Protein AF-C0Z366-F1 (afdb_monomer)

Sequence (182 aa):
MYLEEISPRYTAESYNLLTHNCNNFSNEVAQFLVGKGIPDYILQLPNDVLNSPMGGLIMPMLQGLETTLKAGAVPQVPQFRPQPQPFGAFSKDDGPQIVIAPKLEAAETSTATEKVPPVIQPSASKEKVKDDPLGDARAKIQEEITSEFAALMAQGTLRASEAAAMATKRVMQKYGHLNVNA

Foldseek 3Di:
DVCVVCVVCDALVNDDLQQHHPQNVQQVVCCVPPVGGDDVC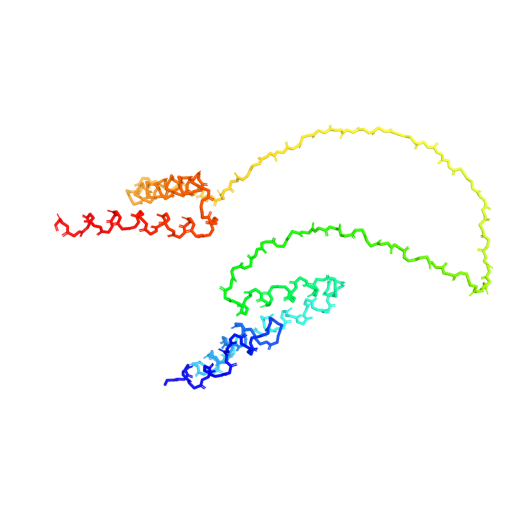VNCVSVVLCPDPCNVVCVVVSVVVSVCVSVVHDDDDDDPDDDPDPPPDDDDDDDDDDDDDDDDDDDDDDDDDDDDDDDDDDPPPPPVDPDDVVVVVVVVLVVQLVVQLVVLVVVVPDDSVVSSVVSNVVSCVVVVVVVPPD

InterPro domains:
  IPR008580 PPPDE peptidase domain [PF05903] (2-62)
  IPR008580 PPPDE peptidase domain [PS51858] (1-63)
  IPR008580 PPPDE peptidase domain [PTHR12378] (2-110)
  IPR042266 PPPDE peptidase domain superfamily [G3DSA:3.90.1720.30] (1-79)

Secondary structure (DSSP, 8-state):
-HHHHHGGGSSTTT-BTTTBSHHHHHHHHHHHHHS----HHHHHHHHHHHTSTTHHHHHHHHHHHHHHHHTTPPPPP-------------------------------------------------------HHHHHHHHHHHHHHHHHHHHHHT-SS-HHHHHHHHHHHHHHHHHTTTS--

Solvent-accessible surface area (backbone atoms only — not comparable to full-atom values): 11824 Å² total; per-residue (Å²): 107,75,68,68,72,49,40,85,68,68,38,58,83,60,49,32,78,70,85,37,36,72,63,56,53,50,24,53,52,32,32,72,75,70,73,42,65,63,66,62,70,70,70,42,43,48,56,58,46,54,72,36,95,56,23,74,76,45,44,69,59,52,54,53,47,36,56,31,51,46,70,74,44,82,77,72,82,83,74,90,70,88,72,86,71,78,80,74,82,81,77,88,83,81,87,89,85,85,87,88,88,87,88,90,85,87,78,89,85,86,90,80,90,86,81,86,84,81,83,91,72,84,84,70,78,82,70,88,70,76,94,44,77,64,56,57,53,50,50,52,52,52,52,50,27,52,51,44,24,50,54,41,50,72,65,67,81,49,56,71,74,56,25,47,54,50,16,47,51,54,48,52,49,60,56,56,61,64,73,73,79,118

pLDDT: mean 74.66, std 25.34, range [24.11, 98.19]

Radius of gyration: 27.6 Å; Cα contacts (8 Å, |Δi|>4): 71; chains: 1; bounding box: 91×46×60 Å

Organism: Arabidopsis thaliana (NCBI:txid3702)

Mean predicted aligned error: 19.77 Å

Structure (mmCIF, N/CA/C/O backbone):
data_AF-C0Z366-F1
#
_entry.id   AF-C0Z366-F1
#
loop_
_atom_site.group_PDB
_atom_site.id
_atom_site.type_symbol
_atom_site.label_atom_id
_atom_site.label_alt_id
_atom_site.label_comp_id
_atom_site.label_asym_id
_atom_site.label_entity_id
_atom_site.label_seq_id
_atom_site.pdbx_PDB_ins_code
_atom_site.Cartn_x
_atom_site.Cartn_y
_atom_site.Cartn_z
_atom_site.occupancy
_atom_site.B_iso_or_equiv
_atom_site.auth_seq_id
_atom_site.auth_comp_id
_atom_site.auth_asym_id
_atom_site.auth_atom_id
_atom_site.pdbx_PDB_model_num
ATOM 1 N N . MET A 1 1 ? -12.865 -10.019 16.657 1.00 87.62 1 MET A N 1
ATOM 2 C CA . MET A 1 1 ? -12.611 -10.588 15.306 1.00 87.62 1 MET A CA 1
ATOM 3 C C . MET A 1 1 ? -11.156 -10.306 14.928 1.00 87.62 1 MET A C 1
ATOM 5 O O . MET A 1 1 ? -10.648 -9.292 15.376 1.00 87.62 1 MET A O 1
ATOM 9 N N . TYR A 1 2 ? -10.467 -11.142 14.137 1.00 95.62 2 TYR A N 1
ATOM 10 C CA . TYR A 1 2 ? -9.024 -10.947 13.852 1.00 95.62 2 TYR A CA 1
ATOM 11 C C . TYR A 1 2 ? -8.683 -9.557 13.281 1.00 95.62 2 TYR A C 1
ATOM 13 O O . TYR A 1 2 ? -7.681 -8.956 13.648 1.00 95.62 2 TYR A O 1
ATOM 21 N N . LEU A 1 3 ? -9.563 -8.984 12.454 1.00 95.88 3 LEU A N 1
ATOM 22 C CA . LEU A 1 3 ? -9.366 -7.628 11.929 1.00 95.88 3 LEU A CA 1
ATOM 23 C C . LEU A 1 3 ? -9.360 -6.540 13.017 1.00 95.88 3 LEU A C 1
ATOM 25 O O . LEU A 1 3 ? -8.633 -5.561 12.886 1.00 95.88 3 LEU A O 1
ATOM 29 N N . GLU A 1 4 ? -10.121 -6.714 14.100 1.00 96.75 4 GLU A N 1
ATOM 30 C CA . GLU A 1 4 ? -10.115 -5.784 15.241 1.00 96.75 4 GLU A CA 1
ATOM 31 C C . GLU A 1 4 ? -8.802 -5.881 16.026 1.00 96.75 4 GLU A C 1
ATOM 33 O O . GLU A 1 4 ? -8.303 -4.875 16.519 1.00 96.75 4 GLU A O 1
ATOM 38 N N . GLU A 1 5 ? -8.217 -7.079 16.099 1.00 96.75 5 GLU A N 1
ATOM 39 C CA . GLU A 1 5 ? -6.941 -7.327 16.775 1.00 96.75 5 GLU A CA 1
ATOM 40 C C . GLU A 1 5 ? -5.768 -6.657 16.047 1.00 96.75 5 GLU A C 1
ATOM 42 O O . GLU A 1 5 ? -4.880 -6.087 16.680 1.00 96.75 5 GLU A O 1
ATOM 47 N N . ILE A 1 6 ? -5.761 -6.696 14.710 1.00 96.88 6 ILE A N 1
ATOM 48 C CA . ILE A 1 6 ? -4.662 -6.137 13.908 1.00 96.88 6 ILE A CA 1
ATOM 49 C C . ILE A 1 6 ? -4.866 -4.662 13.542 1.00 96.88 6 ILE A C 1
ATOM 51 O O . ILE A 1 6 ? -3.909 -4.002 13.141 1.00 96.88 6 ILE A O 1
ATOM 55 N N . SER A 1 7 ? -6.081 -4.123 13.695 1.00 96.00 7 SER A N 1
ATOM 56 C CA . SER A 1 7 ? -6.411 -2.731 13.358 1.00 96.00 7 SER A CA 1
ATOM 57 C C . SER A 1 7 ? -5.456 -1.689 13.968 1.00 96.00 7 SER A C 1
ATOM 59 O O . SER A 1 7 ? -5.059 -0.789 13.228 1.00 96.00 7 SER A O 1
ATOM 61 N N . PRO A 1 8 ? -4.994 -1.804 15.234 1.00 96.56 8 PRO A N 1
ATOM 62 C CA . PRO A 1 8 ? -4.040 -0.850 15.806 1.00 96.56 8 PRO A CA 1
ATOM 63 C C . PRO A 1 8 ? -2.673 -0.822 15.107 1.00 96.56 8 PRO A C 1
ATOM 65 O O . PRO A 1 8 ? -1.940 0.152 15.248 1.00 96.56 8 PRO A O 1
ATOM 68 N N . ARG A 1 9 ? -2.309 -1.879 14.364 1.00 96.75 9 ARG A N 1
ATOM 69 C CA . ARG A 1 9 ? -1.055 -1.948 13.595 1.00 96.75 9 ARG A CA 1
ATOM 70 C C . ARG A 1 9 ? -1.178 -1.333 12.205 1.00 96.75 9 ARG A C 1
ATOM 72 O O . ARG A 1 9 ? -0.180 -0.842 11.692 1.00 96.75 9 ARG A O 1
ATOM 79 N N . TYR A 1 10 ? -2.379 -1.316 11.628 1.00 96.38 10 TYR A N 1
ATOM 80 C CA . TYR A 1 10 ? -2.653 -0.799 10.284 1.00 96.38 10 TYR A CA 1
ATOM 81 C C . TYR A 1 10 ? -3.494 0.478 10.356 1.00 96.38 10 TYR A C 1
ATOM 83 O O . TYR A 1 10 ? -4.704 0.466 10.132 1.00 96.38 10 TYR A O 1
ATOM 91 N N . THR A 1 11 ? -2.838 1.594 10.669 1.00 95.44 11 THR A N 1
ATOM 92 C CA . THR A 1 11 ? -3.449 2.923 10.768 1.00 95.44 11 THR A CA 1
ATOM 93 C C . THR A 1 11 ? -2.891 3.855 9.694 1.00 95.44 11 THR A C 1
ATOM 95 O O . THR A 1 11 ? -1.899 3.554 9.029 1.00 95.44 11 THR A O 1
ATOM 98 N N . ALA A 1 12 ? -3.508 5.028 9.527 1.00 94.19 12 ALA A N 1
ATOM 99 C CA . ALA A 1 12 ? -2.959 6.070 8.659 1.00 94.19 12 ALA A CA 1
ATOM 100 C C . ALA A 1 12 ? -1.548 6.512 9.098 1.00 94.19 12 ALA A C 1
ATOM 102 O O . ALA A 1 12 ? -0.720 6.865 8.264 1.00 94.19 12 ALA A O 1
ATOM 103 N N . GLU A 1 13 ? -1.253 6.466 10.398 1.00 94.75 13 GLU A N 1
ATOM 104 C CA . GLU A 1 13 ? 0.044 6.865 10.949 1.00 94.75 13 GLU A CA 1
ATOM 105 C C . GLU A 1 13 ? 1.129 5.818 10.674 1.00 94.75 13 GLU A C 1
ATOM 107 O O . GLU A 1 13 ? 2.243 6.177 10.285 1.00 94.75 13 GLU A O 1
ATOM 112 N N . SER A 1 14 ? 0.798 4.529 10.821 1.00 95.75 14 SER A N 1
ATOM 113 C CA . SER A 1 14 ? 1.735 3.422 10.591 1.00 95.75 14 SER A CA 1
ATOM 114 C C . SER A 1 14 ? 1.906 3.051 9.118 1.00 95.75 14 SER A C 1
ATOM 116 O O . SER A 1 14 ? 2.844 2.328 8.779 1.00 95.75 14 SER A O 1
ATOM 118 N N . TYR A 1 15 ? 1.033 3.545 8.234 1.00 96.88 15 TYR A N 1
ATOM 119 C CA . TYR A 1 15 ? 1.132 3.301 6.800 1.00 96.88 15 TYR A CA 1
ATOM 120 C C . TYR A 1 15 ? 2.506 3.734 6.266 1.00 96.88 15 TYR A C 1
ATOM 122 O O . TYR A 1 15 ? 2.997 4.820 6.562 1.00 96.88 15 TYR A O 1
ATOM 130 N N . ASN A 1 16 ? 3.134 2.907 5.442 1.00 96.94 16 ASN A N 1
ATOM 131 C CA . ASN A 1 16 ? 4.330 3.265 4.691 1.00 96.94 16 ASN A CA 1
ATOM 132 C C . ASN A 1 16 ? 4.210 2.653 3.302 1.00 96.94 16 ASN A C 1
ATOM 134 O O . ASN A 1 16 ? 3.993 1.447 3.175 1.00 96.94 16 ASN A O 1
ATOM 138 N N . LEU A 1 17 ? 4.357 3.462 2.253 1.00 96.00 17 LEU A N 1
ATOM 139 C CA . LEU A 1 17 ? 4.086 2.992 0.894 1.00 96.00 17 LEU A CA 1
ATOM 140 C C . LEU A 1 17 ? 5.024 1.849 0.473 1.00 96.00 17 LEU A C 1
ATOM 142 O O . LEU A 1 17 ? 4.624 0.990 -0.313 1.00 96.00 17 LEU A O 1
ATOM 146 N N . LEU A 1 18 ? 6.246 1.820 1.006 1.00 96.00 18 LEU A N 1
ATOM 147 C CA . LEU A 1 18 ? 7.295 0.879 0.620 1.00 96.00 18 LEU A CA 1
ATOM 148 C C . LEU A 1 18 ? 7.368 -0.333 1.549 1.00 96.00 18 LEU A C 1
ATOM 150 O O . LEU A 1 18 ? 7.574 -1.444 1.074 1.00 96.00 18 LEU A O 1
ATOM 154 N N . THR A 1 19 ? 7.186 -0.142 2.854 1.00 96.00 19 THR A N 1
ATOM 155 C CA . THR A 1 19 ? 7.448 -1.191 3.853 1.00 96.00 19 THR A CA 1
ATOM 156 C C . THR A 1 19 ? 6.219 -1.631 4.645 1.00 96.00 19 THR A C 1
ATOM 158 O O . THR A 1 19 ? 6.265 -2.679 5.283 1.00 96.00 19 THR A O 1
ATOM 161 N N . HIS A 1 20 ? 5.116 -0.877 4.616 1.00 97.31 20 HIS A N 1
ATOM 162 C CA . HIS A 1 20 ? 3.926 -1.169 5.421 1.00 97.31 20 HIS A CA 1
ATOM 163 C C . HIS A 1 20 ? 2.637 -0.681 4.739 1.00 97.31 20 HIS A C 1
ATOM 165 O O . HIS A 1 20 ? 1.980 0.269 5.165 1.00 97.31 20 HIS A O 1
ATOM 171 N N . ASN A 1 21 ? 2.308 -1.323 3.619 1.00 96.50 21 ASN A N 1
ATOM 172 C CA . ASN A 1 21 ? 1.202 -0.957 2.732 1.00 96.50 21 ASN A CA 1
ATOM 173 C C . ASN A 1 21 ? 0.098 -2.035 2.690 1.00 96.50 21 ASN A C 1
ATOM 175 O O . ASN A 1 21 ? 0.116 -3.018 3.435 1.00 96.50 21 ASN A O 1
ATOM 179 N N . CYS A 1 22 ? -0.855 -1.881 1.768 1.00 96.56 22 CYS A N 1
ATOM 180 C CA . CYS A 1 22 ? -1.959 -2.822 1.565 1.00 96.56 22 CYS A CA 1
ATOM 181 C C . CYS A 1 22 ? -1.519 -4.268 1.268 1.00 96.56 22 CYS A C 1
ATOM 183 O O . CYS A 1 22 ? -2.232 -5.203 1.636 1.00 96.56 22 CYS A O 1
ATOM 185 N N . ASN A 1 23 ? -0.354 -4.480 0.649 1.00 97.94 23 ASN A N 1
ATOM 186 C CA . ASN A 1 23 ? 0.157 -5.820 0.355 1.00 97.94 23 ASN A CA 1
ATOM 187 C C . ASN A 1 23 ? 0.620 -6.524 1.635 1.00 97.94 23 ASN A C 1
ATOM 189 O O . ASN A 1 23 ? 0.373 -7.714 1.799 1.00 97.94 23 ASN A O 1
ATOM 193 N N . ASN A 1 24 ? 1.223 -5.783 2.570 1.00 98.00 24 ASN A N 1
ATOM 194 C CA . ASN A 1 24 ? 1.634 -6.314 3.873 1.00 98.00 24 ASN A CA 1
ATOM 195 C C . ASN A 1 24 ? 0.412 -6.724 4.705 1.00 98.00 24 ASN A C 1
ATOM 197 O O . ASN A 1 24 ? 0.356 -7.847 5.203 1.00 98.00 24 ASN A O 1
ATOM 201 N N . PHE A 1 25 ? -0.608 -5.862 4.739 1.00 97.88 25 PHE A N 1
ATOM 202 C CA . PHE A 1 25 ? -1.904 -6.178 5.342 1.00 97.88 25 PHE A CA 1
ATOM 203 C C . PHE A 1 25 ? -2.532 -7.435 4.725 1.00 97.88 25 PHE A C 1
ATOM 205 O O . PHE A 1 25 ? -2.910 -8.366 5.433 1.00 97.88 25 PHE A O 1
ATOM 212 N N . SER A 1 26 ? -2.603 -7.487 3.392 1.00 98.06 26 SER A N 1
ATOM 213 C CA . SER A 1 26 ? -3.204 -8.614 2.671 1.00 98.06 26 SER A CA 1
ATOM 214 C C . SER A 1 26 ? -2.446 -9.918 2.911 1.00 98.06 26 SER A C 1
ATOM 216 O O . SER A 1 26 ? -3.068 -10.968 3.034 1.00 98.06 26 SER A O 1
ATOM 218 N N . ASN A 1 27 ? -1.117 -9.859 3.010 1.00 98.19 27 ASN A N 1
ATOM 219 C CA . ASN A 1 27 ? -0.279 -11.011 3.320 1.00 98.19 27 ASN A CA 1
ATOM 220 C C . ASN A 1 27 ? -0.584 -11.584 4.707 1.00 98.19 27 ASN A C 1
ATOM 222 O O . ASN A 1 27 ? -0.768 -12.789 4.842 1.00 98.19 27 ASN A O 1
ATOM 226 N N . GLU A 1 28 ? -0.679 -10.728 5.722 1.00 97.69 28 GLU A N 1
ATOM 227 C CA . GLU A 1 28 ? -0.992 -11.148 7.086 1.00 97.69 28 GLU A CA 1
ATOM 228 C C . GLU A 1 28 ? -2.408 -11.736 7.195 1.00 97.69 28 GLU A C 1
ATOM 230 O O . GLU A 1 28 ? -2.603 -12.809 7.767 1.00 97.69 28 GLU A O 1
ATOM 235 N N . VAL A 1 29 ? -3.392 -11.095 6.560 1.00 97.38 29 VAL A N 1
ATOM 236 C CA . VAL A 1 29 ? -4.767 -11.608 6.517 1.00 97.38 29 VAL A CA 1
ATOM 237 C C . VAL A 1 29 ? -4.847 -12.937 5.757 1.00 97.38 29 VAL A C 1
ATOM 239 O O . VAL A 1 29 ? -5.529 -13.855 6.208 1.00 97.38 29 VAL A O 1
ATOM 242 N N . ALA A 1 30 ? -4.134 -13.088 4.637 1.00 97.75 30 ALA A N 1
ATOM 243 C CA . ALA A 1 30 ? -4.083 -14.347 3.894 1.00 97.75 30 ALA A CA 1
ATOM 244 C C . ALA A 1 30 ? -3.434 -15.469 4.722 1.00 97.75 30 ALA A C 1
ATOM 246 O O . ALA A 1 30 ? -3.972 -16.576 4.794 1.00 97.75 30 ALA A O 1
ATOM 247 N N . GLN A 1 31 ? -2.337 -15.178 5.425 1.00 97.25 31 GLN A N 1
ATOM 248 C CA . GLN A 1 31 ? -1.708 -16.138 6.332 1.00 97.25 31 GLN A CA 1
ATOM 249 C C . GLN A 1 31 ? -2.661 -16.577 7.442 1.00 97.25 31 GLN A C 1
ATOM 251 O O . GLN A 1 31 ? -2.754 -17.769 7.720 1.00 97.25 31 GLN A O 1
ATOM 256 N N . PHE A 1 32 ? -3.416 -15.647 8.027 1.00 97.19 32 PHE A N 1
ATOM 257 C CA . PHE A 1 32 ? -4.405 -15.977 9.047 1.00 97.19 32 PHE A CA 1
ATOM 258 C C . PHE A 1 32 ? -5.556 -16.839 8.504 1.00 97.19 32 PHE A C 1
ATOM 260 O O . PHE A 1 32 ? -5.946 -17.818 9.135 1.00 97.19 32 PHE A O 1
ATOM 267 N N . LEU A 1 33 ? -6.100 -16.497 7.331 1.00 97.38 33 LEU A N 1
ATOM 268 C CA . LEU A 1 33 ? -7.286 -17.163 6.780 1.00 97.38 33 LEU A CA 1
ATOM 2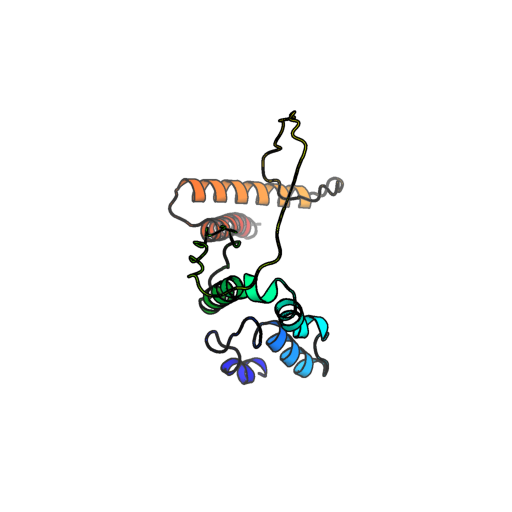69 C C . LEU A 1 33 ? -6.989 -18.526 6.147 1.00 97.38 33 LEU A C 1
ATOM 271 O O . LEU A 1 33 ? -7.802 -19.441 6.260 1.00 97.38 33 LEU A O 1
ATOM 275 N N . VAL A 1 34 ? -5.864 -18.655 5.436 1.00 97.06 34 VAL A N 1
ATOM 276 C CA . VAL A 1 34 ? -5.555 -19.842 4.616 1.00 97.06 34 VAL A CA 1
ATOM 277 C C . VAL A 1 34 ? -4.180 -20.452 4.898 1.00 97.06 34 VAL A C 1
ATOM 279 O O . VAL A 1 34 ? -3.790 -21.409 4.227 1.00 97.06 34 VAL A O 1
ATOM 282 N N . GLY A 1 35 ? -3.424 -19.919 5.863 1.00 97.50 35 GLY A N 1
ATOM 283 C CA . GLY A 1 35 ? -2.083 -20.410 6.204 1.00 97.50 35 GLY A CA 1
ATOM 284 C C . GLY A 1 35 ? -1.029 -20.145 5.126 1.00 97.50 35 GLY A C 1
ATOM 285 O O . GLY A 1 35 ? 0.051 -20.733 5.169 1.00 97.50 35 GLY A O 1
ATOM 286 N N . LYS A 1 36 ? -1.336 -19.306 4.130 1.00 97.69 36 LYS A N 1
ATOM 287 C CA . LYS A 1 36 ? -0.457 -18.993 2.996 1.00 97.69 36 LYS A CA 1
ATOM 288 C C . LYS A 1 36 ? -0.438 -17.494 2.739 1.00 97.69 36 LYS A C 1
ATOM 290 O O . LYS A 1 36 ? -1.483 -16.853 2.740 1.00 97.69 36 LYS A O 1
ATOM 295 N N . GLY A 1 37 ? 0.757 -16.962 2.505 1.00 97.19 37 GLY A N 1
ATOM 296 C CA . GLY A 1 37 ? 0.949 -15.572 2.109 1.00 97.19 37 GLY A CA 1
ATOM 297 C C . GLY A 1 37 ? 0.586 -15.306 0.650 1.00 97.19 37 GLY A C 1
ATOM 298 O O . GLY A 1 37 ? 0.281 -16.221 -0.121 1.00 97.19 37 GLY A O 1
ATOM 299 N N . ILE A 1 38 ? 0.649 -14.031 0.273 1.00 98.00 38 ILE A N 1
ATOM 300 C CA . ILE A 1 38 ? 0.580 -13.620 -1.134 1.00 98.00 38 ILE A CA 1
ATOM 301 C C . ILE A 1 38 ? 1.933 -13.879 -1.826 1.00 98.00 38 ILE A C 1
ATOM 303 O O . ILE A 1 38 ? 2.947 -13.992 -1.139 1.00 98.00 38 ILE A O 1
ATOM 307 N N . PRO A 1 39 ? 1.988 -13.961 -3.167 1.00 98.12 39 PRO A N 1
ATOM 308 C CA . PRO A 1 39 ? 3.243 -14.171 -3.887 1.00 98.12 39 PRO A CA 1
ATOM 309 C C . PRO A 1 39 ? 4.337 -13.139 -3.566 1.00 98.12 39 PRO A C 1
ATOM 311 O O . PRO A 1 39 ? 4.077 -11.934 -3.552 1.00 98.12 39 PRO A O 1
ATOM 314 N N . ASP A 1 40 ? 5.579 -13.609 -3.409 1.00 97.31 40 ASP A N 1
ATOM 315 C CA . ASP A 1 40 ? 6.710 -12.777 -2.971 1.00 97.31 40 ASP A CA 1
ATOM 316 C C . ASP A 1 40 ? 6.995 -11.591 -3.893 1.00 97.31 40 ASP A C 1
ATOM 318 O O . ASP A 1 40 ? 7.321 -10.513 -3.408 1.00 97.31 40 ASP A O 1
ATOM 322 N N . TYR A 1 41 ? 6.813 -11.731 -5.210 1.00 97.94 41 TYR A N 1
ATOM 323 C CA . TYR A 1 41 ? 7.050 -10.632 -6.156 1.00 97.94 41 TYR A CA 1
ATOM 324 C C . TYR A 1 41 ? 6.162 -9.401 -5.881 1.00 97.94 41 TYR A C 1
ATOM 326 O O . TYR A 1 41 ? 6.525 -8.283 -6.231 1.00 97.94 41 TYR A O 1
ATOM 334 N N . ILE A 1 42 ? 5.005 -9.581 -5.230 1.00 97.94 42 ILE A N 1
ATOM 335 C CA . ILE A 1 42 ? 4.116 -8.477 -4.836 1.00 97.94 42 ILE A CA 1
ATOM 336 C C . ILE A 1 42 ? 4.685 -7.736 -3.621 1.00 97.94 42 ILE A C 1
ATOM 338 O O . ILE A 1 42 ? 4.605 -6.509 -3.542 1.00 97.94 42 ILE A O 1
ATOM 342 N N . LEU A 1 43 ? 5.262 -8.479 -2.673 1.00 97.00 43 LEU A N 1
ATOM 343 C CA . LEU A 1 43 ? 5.897 -7.926 -1.476 1.00 97.00 43 LEU A CA 1
ATOM 344 C C . LEU A 1 43 ? 7.266 -7.310 -1.787 1.00 97.00 43 LEU A C 1
ATOM 346 O O . LEU A 1 43 ? 7.647 -6.334 -1.149 1.00 97.00 43 LEU A O 1
ATOM 350 N N . GLN A 1 44 ? 7.984 -7.854 -2.773 1.00 97.25 44 GLN A N 1
ATOM 351 C CA . GLN A 1 44 ? 9.316 -7.406 -3.190 1.00 97.25 44 GLN A CA 1
ATOM 352 C C . GLN A 1 44 ? 9.295 -6.256 -4.201 1.00 97.25 44 GLN A C 1
ATOM 354 O O . GLN A 1 44 ? 10.314 -5.593 -4.368 1.00 97.25 44 GLN A O 1
ATOM 359 N N . LEU A 1 45 ? 8.143 -5.949 -4.810 1.00 96.81 45 LEU A N 1
ATOM 360 C CA . LEU A 1 45 ? 8.006 -4.853 -5.774 1.00 96.81 45 LEU A CA 1
ATOM 361 C C . LEU A 1 45 ? 8.648 -3.523 -5.313 1.00 96.81 45 LEU A C 1
ATOM 363 O O . LEU A 1 45 ? 9.339 -2.901 -6.120 1.00 96.81 45 LEU A O 1
ATOM 367 N N . PRO A 1 46 ? 8.492 -3.062 -4.053 1.00 95.38 46 PRO A N 1
ATOM 368 C CA . PRO A 1 46 ? 9.168 -1.850 -3.588 1.00 95.38 46 PRO A CA 1
ATOM 369 C C . PRO A 1 46 ? 10.696 -1.947 -3.676 1.00 95.38 46 PRO A C 1
ATOM 371 O O . PRO A 1 46 ? 11.345 -0.986 -4.084 1.00 95.38 46 PRO A O 1
ATOM 374 N N . ASN A 1 47 ? 11.271 -3.106 -3.349 1.00 95.38 47 ASN A N 1
ATOM 375 C CA . ASN A 1 47 ? 12.713 -3.334 -3.417 1.00 95.38 47 ASN A CA 1
ATOM 376 C C . ASN A 1 47 ? 13.202 -3.341 -4.867 1.00 95.38 47 ASN A C 1
ATOM 378 O O . ASN A 1 47 ? 14.206 -2.702 -5.170 1.00 95.38 47 ASN A O 1
ATOM 382 N N . ASP A 1 48 ? 12.469 -3.987 -5.773 1.00 95.75 48 ASP A N 1
ATOM 383 C CA . ASP A 1 48 ? 12.806 -4.013 -7.202 1.00 95.75 48 ASP A CA 1
ATOM 384 C C . ASP A 1 48 ? 12.799 -2.603 -7.808 1.00 95.75 48 ASP A C 1
ATOM 386 O O . ASP A 1 48 ? 13.688 -2.229 -8.575 1.00 95.75 48 ASP A O 1
ATOM 390 N N . VAL A 1 49 ? 11.822 -1.784 -7.410 1.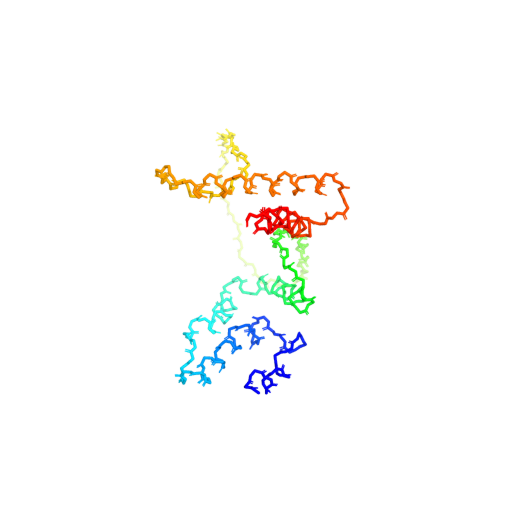00 94.94 49 VAL A N 1
ATOM 391 C CA . VAL A 1 49 ? 11.719 -0.384 -7.831 1.00 94.94 49 VAL A CA 1
ATOM 392 C C . VAL A 1 49 ? 12.881 0.449 -7.284 1.00 94.94 49 VAL A C 1
ATOM 394 O O . VAL A 1 49 ? 13.499 1.197 -8.047 1.00 94.94 49 VAL A O 1
ATOM 397 N N . LEU A 1 50 ? 13.212 0.317 -5.996 1.00 93.75 50 LEU A N 1
ATOM 398 C CA . LEU A 1 50 ? 14.310 1.058 -5.362 1.00 93.75 50 LEU A CA 1
ATOM 399 C C . LEU A 1 50 ? 15.689 0.662 -5.903 1.00 93.75 50 LEU A C 1
ATOM 401 O O . LEU A 1 50 ? 16.552 1.525 -6.047 1.00 93.75 50 LEU A O 1
ATOM 405 N N . ASN A 1 51 ? 15.878 -0.613 -6.242 1.00 95.69 51 ASN A N 1
ATOM 406 C CA . ASN A 1 51 ? 17.119 -1.131 -6.818 1.00 95.69 51 ASN A CA 1
ATOM 407 C C . ASN A 1 51 ? 17.280 -0.794 -8.311 1.00 95.69 51 ASN A C 1
ATOM 409 O O . ASN A 1 51 ? 18.330 -1.059 -8.897 1.00 95.69 51 ASN A O 1
ATOM 413 N N . SER A 1 52 ? 16.261 -0.209 -8.947 1.00 95.56 52 SER A N 1
ATOM 414 C CA . SER A 1 52 ? 16.352 0.235 -10.336 1.00 95.56 52 SER A CA 1
ATOM 415 C C . SER A 1 52 ? 17.152 1.544 -10.467 1.00 95.56 52 SER A C 1
ATOM 417 O O . SER A 1 52 ? 17.139 2.371 -9.552 1.00 95.56 52 SER A O 1
ATOM 419 N N . PRO A 1 53 ? 17.764 1.828 -11.635 1.00 94.62 53 PRO A N 1
ATOM 420 C CA . PRO A 1 53 ? 18.434 3.110 -11.889 1.00 94.62 53 PRO A CA 1
ATOM 421 C C . PRO A 1 53 ? 17.533 4.342 -11.695 1.00 94.62 53 PRO A C 1
ATOM 423 O O . PRO A 1 53 ? 18.022 5.438 -11.432 1.00 94.62 53 PRO A O 1
ATOM 426 N N . MET A 1 54 ? 16.214 4.169 -11.825 1.00 94.06 54 MET A N 1
ATOM 427 C CA . MET A 1 54 ? 15.225 5.232 -11.632 1.00 94.06 54 MET A CA 1
ATOM 428 C C . MET A 1 54 ? 14.729 5.345 -10.185 1.00 94.06 54 MET A C 1
ATOM 430 O O . MET A 1 54 ? 14.120 6.359 -9.851 1.00 94.06 54 MET A O 1
ATOM 434 N N . GLY A 1 55 ? 14.996 4.363 -9.317 1.00 92.50 55 GLY A N 1
ATOM 435 C CA . GLY A 1 55 ? 14.445 4.285 -7.959 1.00 92.50 55 GLY A CA 1
ATOM 436 C C . GLY A 1 55 ? 14.731 5.530 -7.119 1.00 92.50 55 GLY A C 1
ATOM 437 O O . GLY A 1 55 ? 13.820 6.116 -6.533 1.00 92.50 55 GLY A O 1
ATOM 438 N N . GLY A 1 56 ? 15.978 6.008 -7.147 1.00 90.56 56 GLY A N 1
ATOM 439 C CA . GLY A 1 56 ? 16.365 7.245 -6.462 1.00 90.56 56 GLY A CA 1
ATOM 440 C C . GLY A 1 56 ? 15.697 8.500 -7.036 1.00 90.56 56 GLY A C 1
ATOM 441 O O . GLY A 1 56 ? 15.343 9.407 -6.284 1.00 90.56 56 GLY A O 1
ATOM 442 N N . LEU A 1 57 ? 15.465 8.541 -8.353 1.00 93.44 57 LEU A N 1
ATOM 443 C CA . LEU A 1 57 ? 14.868 9.696 -9.036 1.00 93.44 57 LEU A CA 1
ATOM 444 C C . LEU A 1 57 ? 13.372 9.844 -8.735 1.00 93.44 57 LEU A C 1
ATOM 446 O O . LEU A 1 57 ? 12.864 10.962 -8.672 1.00 93.44 57 LEU A O 1
ATOM 450 N N . ILE A 1 58 ? 12.665 8.733 -8.523 1.00 93.06 58 ILE A N 1
ATOM 451 C CA . ILE A 1 58 ? 11.222 8.737 -8.245 1.00 93.06 58 ILE A CA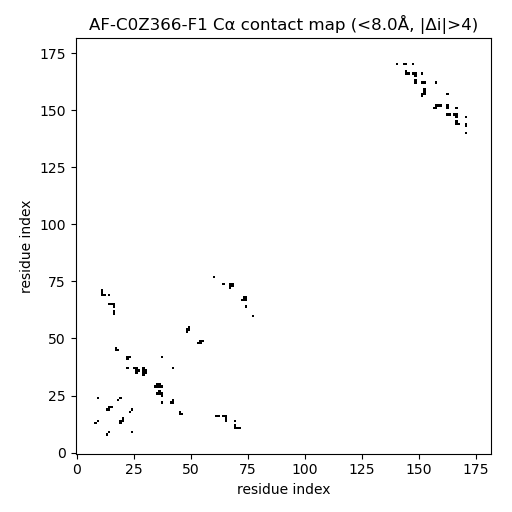 1
ATOM 452 C C . ILE A 1 58 ? 10.890 8.784 -6.750 1.00 93.06 58 ILE A C 1
ATOM 454 O O . ILE A 1 58 ? 9.727 8.965 -6.392 1.00 93.06 58 ILE A O 1
ATOM 458 N N . MET A 1 59 ? 11.882 8.657 -5.865 1.00 92.44 59 MET A N 1
ATOM 459 C CA . MET A 1 59 ? 11.669 8.646 -4.415 1.00 92.44 59 MET A CA 1
ATOM 460 C C . MET A 1 59 ? 10.863 9.856 -3.892 1.00 92.44 59 MET A C 1
ATOM 462 O O . MET A 1 59 ? 9.928 9.641 -3.116 1.00 92.44 59 MET A O 1
ATOM 466 N N . PRO A 1 60 ? 11.101 11.107 -4.347 1.00 92.25 60 PRO A N 1
ATOM 467 C CA . PRO A 1 60 ? 10.291 12.253 -3.919 1.00 92.25 60 PRO A CA 1
ATOM 468 C C . PRO A 1 60 ? 8.815 12.130 -4.326 1.00 92.25 60 PRO A C 1
ATOM 470 O O . PRO A 1 60 ? 7.916 12.537 -3.590 1.00 92.25 60 PRO A O 1
ATOM 473 N N . MET A 1 61 ? 8.546 11.527 -5.487 1.00 92.69 61 MET A N 1
ATOM 474 C CA . MET A 1 61 ? 7.184 11.268 -5.954 1.00 92.69 61 MET A CA 1
ATOM 475 C C . MET A 1 61 ? 6.487 10.234 -5.061 1.00 92.69 61 MET A C 1
ATOM 477 O O . MET A 1 61 ? 5.329 10.427 -4.693 1.00 92.69 61 MET A O 1
ATOM 481 N N . LEU A 1 62 ? 7.195 9.168 -4.673 1.00 93.44 62 LEU A N 1
ATOM 482 C CA . LEU A 1 62 ? 6.676 8.122 -3.783 1.00 93.44 62 LEU A CA 1
ATOM 483 C C . LEU A 1 62 ? 6.350 8.666 -2.383 1.00 93.44 62 LEU A C 1
ATOM 485 O O . LEU A 1 62 ? 5.312 8.323 -1.822 1.00 93.44 62 LEU A O 1
ATOM 489 N N . GLN A 1 63 ? 7.168 9.578 -1.852 1.00 92.88 63 GLN A N 1
ATOM 490 C CA . GLN A 1 63 ? 6.887 10.261 -0.582 1.00 92.88 63 GLN A CA 1
ATOM 491 C C . GLN A 1 63 ? 5.637 11.157 -0.662 1.00 92.88 63 GLN A C 1
ATOM 493 O O . GLN A 1 63 ? 4.814 11.176 0.259 1.00 92.88 63 GLN A O 1
ATOM 498 N N . GLY A 1 64 ? 5.450 11.871 -1.779 1.00 92.75 64 GLY A N 1
ATOM 499 C CA . GLY A 1 64 ? 4.237 12.663 -2.016 1.00 92.75 64 GLY A CA 1
ATOM 500 C C . GLY A 1 64 ? 2.975 11.797 -2.107 1.00 92.75 64 GLY A C 1
ATOM 501 O O . GLY A 1 64 ? 1.928 12.143 -1.548 1.00 92.75 64 GLY A O 1
ATOM 502 N N . LEU A 1 65 ? 3.089 10.635 -2.755 1.00 93.25 65 LEU A N 1
ATOM 503 C CA . LEU A 1 65 ? 2.032 9.626 -2.820 1.00 93.25 65 LEU A CA 1
ATOM 504 C C . LEU A 1 65 ? 1.678 9.095 -1.430 1.00 93.25 65 LEU A C 1
ATOM 506 O O . LEU A 1 65 ? 0.503 9.098 -1.070 1.00 93.25 65 LEU A O 1
ATOM 510 N N . GLU A 1 66 ? 2.673 8.704 -0.629 1.00 94.25 66 GLU A N 1
ATOM 511 C CA . GLU A 1 66 ? 2.450 8.241 0.744 1.00 94.25 66 GLU A CA 1
ATOM 512 C C . GLU A 1 66 ? 1.702 9.287 1.574 1.00 94.25 66 GLU A C 1
ATOM 514 O O . GLU A 1 66 ? 0.693 8.968 2.195 1.00 94.25 66 GLU A O 1
ATOM 519 N N . THR A 1 67 ? 2.143 10.545 1.527 1.00 93.31 67 THR A N 1
ATOM 520 C CA . THR A 1 67 ? 1.502 11.651 2.259 1.00 93.31 67 THR A CA 1
ATOM 521 C C . THR A 1 67 ? 0.028 11.802 1.880 1.00 93.31 67 THR A C 1
ATOM 523 O O . THR A 1 67 ? -0.834 11.974 2.740 1.00 93.31 67 THR A O 1
ATOM 526 N N . THR A 1 68 ? -0.275 11.696 0.585 1.00 92.94 68 THR A N 1
ATOM 527 C CA . THR A 1 68 ? -1.646 11.804 0.069 1.00 92.94 68 THR A CA 1
ATOM 528 C C . THR A 1 68 ? -2.511 10.634 0.544 1.00 92.94 68 THR A C 1
ATOM 530 O O . THR A 1 68 ? -3.640 10.842 0.988 1.00 92.94 68 THR A O 1
ATOM 533 N N . LEU A 1 69 ? -1.967 9.414 0.509 1.00 92.50 69 LEU A N 1
ATOM 534 C CA . LEU A 1 69 ? -2.661 8.201 0.949 1.00 92.50 69 LEU A CA 1
ATOM 535 C C . LEU A 1 69 ? -2.908 8.195 2.462 1.00 92.50 69 LEU A C 1
ATOM 537 O O . LEU A 1 69 ? -4.007 7.850 2.891 1.00 92.50 69 LEU A O 1
ATOM 541 N N . LYS A 1 70 ? -1.936 8.646 3.264 1.00 93.44 70 LYS A N 1
ATOM 542 C CA . LYS A 1 70 ? -2.097 8.831 4.716 1.00 93.44 70 LYS A CA 1
ATOM 543 C C . LYS A 1 70 ? -3.223 9.800 5.056 1.00 93.44 70 LYS A C 1
ATOM 545 O O . LYS A 1 70 ? -3.960 9.579 6.009 1.00 93.44 70 LYS A O 1
ATOM 550 N N . ALA A 1 71 ? -3.390 10.846 4.253 1.00 92.62 71 ALA A N 1
ATOM 551 C CA . ALA A 1 71 ? -4.476 11.807 4.409 1.00 92.62 71 ALA A CA 1
ATOM 552 C C . ALA A 1 71 ? -5.845 11.282 3.923 1.00 92.62 71 ALA A C 1
ATOM 554 O O . ALA A 1 71 ? -6.824 12.025 3.962 1.00 92.62 71 ALA A O 1
ATOM 555 N N . GLY A 1 72 ? -5.930 10.042 3.420 1.00 88.62 72 GLY A N 1
ATOM 556 C CA . GLY A 1 72 ? -7.150 9.494 2.819 1.00 88.62 72 GLY A CA 1
ATOM 557 C C . GLY A 1 72 ? -7.562 10.198 1.522 1.00 88.62 72 GLY A C 1
ATOM 558 O O . GLY A 1 72 ? -8.703 10.069 1.078 1.00 88.62 72 GLY A O 1
ATOM 559 N N . ALA A 1 73 ? -6.656 10.968 0.916 1.00 88.06 73 ALA A N 1
ATOM 560 C CA . ALA A 1 73 ? -6.905 11.690 -0.319 1.00 88.06 73 ALA A CA 1
ATOM 561 C C . ALA A 1 73 ? -6.579 10.817 -1.540 1.00 88.06 73 ALA A C 1
ATOM 563 O O . ALA A 1 73 ? -5.742 9.916 -1.495 1.00 88.06 73 ALA A O 1
ATOM 564 N N . VAL A 1 74 ? -7.235 11.106 -2.666 1.00 86.00 74 VAL A N 1
ATOM 565 C CA . VAL A 1 74 ? -6.975 10.413 -3.932 1.00 86.00 74 VAL A CA 1
ATOM 566 C C . VAL A 1 74 ? -5.710 10.992 -4.577 1.00 86.00 74 VAL A C 1
ATOM 568 O O . VAL A 1 74 ? -5.673 12.204 -4.833 1.00 86.00 74 VAL A O 1
ATOM 571 N N . PRO A 1 75 ? -4.693 10.162 -4.883 1.00 83.31 75 PRO A N 1
ATOM 572 C CA . PRO A 1 75 ? -3.516 10.591 -5.625 1.00 83.31 75 PRO A CA 1
ATOM 573 C C . PRO A 1 75 ? -3.879 11.280 -6.939 1.00 83.31 75 PRO A C 1
ATOM 575 O O . PRO A 1 75 ? -4.645 10.754 -7.744 1.00 83.31 75 PRO A O 1
ATOM 578 N N . GLN A 1 76 ? -3.304 12.457 -7.171 1.00 81.62 76 GLN A N 1
ATOM 579 C CA . GLN A 1 76 ? -3.342 13.086 -8.488 1.00 81.62 76 GLN A CA 1
ATOM 580 C C . GLN A 1 76 ? -2.288 12.435 -9.383 1.00 81.62 76 GLN A C 1
ATOM 582 O O . GLN A 1 76 ? -1.217 12.057 -8.905 1.00 81.62 76 GLN A O 1
ATOM 587 N N . VAL A 1 77 ? -2.578 12.323 -10.682 1.00 76.31 77 VAL A N 1
ATOM 588 C CA . VAL A 1 77 ? -1.625 11.777 -11.657 1.00 76.31 77 VAL A CA 1
ATOM 589 C C . VAL A 1 77 ? -0.343 12.617 -11.607 1.00 76.31 77 VAL A C 1
ATOM 591 O O . VAL A 1 77 ? -0.427 13.827 -11.856 1.00 76.31 77 VAL A O 1
ATOM 594 N N . PRO A 1 78 ? 0.826 12.023 -11.293 1.00 66.19 78 PRO A N 1
ATOM 595 C CA . PRO A 1 78 ? 2.077 12.760 -11.227 1.00 66.19 78 PRO A CA 1
ATOM 596 C C . PRO A 1 78 ? 2.339 13.475 -12.553 1.00 66.19 78 PRO A C 1
ATOM 598 O O . PRO A 1 78 ? 2.512 12.847 -13.595 1.00 66.19 78 PRO A O 1
ATOM 601 N N . GLN A 1 79 ? 2.335 14.806 -12.527 1.00 74.56 79 GLN A N 1
ATOM 602 C CA . GLN A 1 79 ? 2.743 15.602 -13.677 1.00 74.56 79 GLN A CA 1
ATOM 603 C C . GLN A 1 79 ? 4.266 15.672 -13.656 1.00 74.56 79 GLN A C 1
ATOM 605 O O . GLN A 1 79 ? 4.841 16.314 -12.774 1.00 74.56 79 GLN A O 1
ATOM 610 N N . PHE A 1 80 ? 4.925 15.001 -14.605 1.00 69.31 80 PHE A N 1
ATOM 611 C CA . PHE A 1 80 ? 6.367 15.135 -14.774 1.00 69.31 80 PHE A CA 1
ATOM 612 C C . PHE A 1 80 ? 6.669 16.575 -15.183 1.00 69.31 80 PHE A C 1
ATOM 614 O O . PHE A 1 80 ? 6.457 16.981 -16.326 1.00 69.31 80 PHE A O 1
ATOM 621 N N . ARG A 1 81 ? 7.119 17.371 -14.215 1.00 69.25 81 ARG A N 1
ATOM 622 C CA . ARG A 1 81 ? 7.542 18.744 -14.444 1.00 69.25 81 ARG A CA 1
ATOM 623 C C . ARG A 1 81 ? 9.064 18.748 -14.367 1.00 69.25 81 ARG A C 1
ATOM 625 O O . ARG A 1 81 ? 9.586 18.681 -13.254 1.00 69.25 81 ARG A O 1
ATOM 632 N N . PRO A 1 82 ? 9.787 18.776 -15.501 1.00 60.38 82 PRO A N 1
ATOM 633 C CA . PRO A 1 82 ? 11.236 18.875 -15.461 1.00 60.38 82 PRO A CA 1
ATOM 634 C C . PRO A 1 82 ? 11.592 20.181 -14.748 1.00 60.38 82 PRO A C 1
ATOM 636 O O . PRO A 1 82 ? 11.284 21.269 -15.236 1.00 60.38 82 PRO A O 1
ATOM 639 N N . GLN A 1 83 ? 12.176 20.080 -13.553 1.00 66.88 83 GLN A N 1
ATOM 640 C CA . GLN A 1 83 ? 12.795 21.234 -12.923 1.00 66.88 83 GLN A CA 1
ATOM 641 C C . GLN A 1 83 ? 14.147 21.465 -13.602 1.00 66.88 83 GLN A C 1
ATOM 643 O O . GLN A 1 83 ? 14.972 20.549 -13.610 1.00 66.88 83 GLN A O 1
ATOM 648 N N . PRO A 1 84 ? 14.412 22.662 -14.149 1.00 52.56 84 PRO A N 1
ATOM 649 C CA . PRO A 1 84 ? 15.771 23.042 -14.483 1.00 52.56 84 PRO A CA 1
ATOM 650 C C . PRO A 1 84 ? 16.531 23.196 -13.164 1.00 52.56 84 PRO A C 1
ATOM 652 O O . PRO A 1 84 ? 16.377 24.192 -12.459 1.00 52.56 84 PRO A O 1
ATOM 655 N N . GLN A 1 85 ? 17.317 22.190 -12.789 1.00 64.44 85 GLN A N 1
ATOM 656 C CA . GLN A 1 85 ? 18.313 22.389 -11.745 1.00 64.44 85 GLN A CA 1
ATOM 657 C C . GLN A 1 85 ? 19.434 23.258 -12.329 1.00 64.44 85 GLN A C 1
ATOM 659 O O . GLN A 1 85 ? 19.903 22.969 -13.435 1.00 64.44 85 GLN A O 1
ATOM 664 N N . PRO A 1 86 ? 19.875 24.321 -11.638 1.00 53.00 86 PRO A N 1
ATOM 665 C CA . PRO A 1 86 ? 21.089 25.007 -12.035 1.00 53.00 86 PRO A CA 1
ATOM 666 C C . PRO A 1 86 ? 22.242 24.016 -11.868 1.00 53.00 86 PRO A C 1
ATOM 668 O O . PRO A 1 86 ? 22.497 23.538 -10.763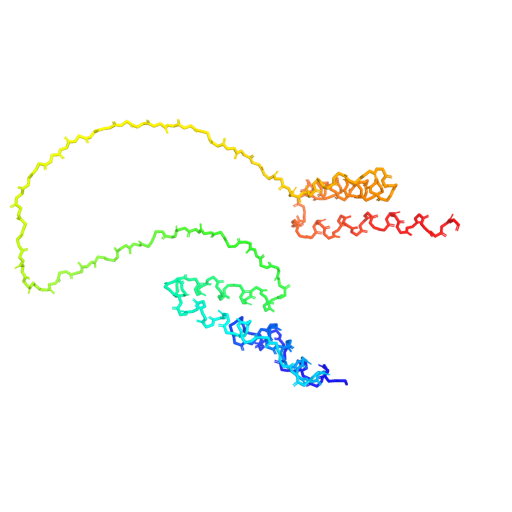 1.00 53.00 86 PRO A O 1
ATOM 671 N N . PHE A 1 87 ? 22.927 23.690 -12.965 1.00 46.47 87 PHE A N 1
ATOM 672 C CA . PHE A 1 87 ? 24.244 23.065 -12.895 1.00 46.47 87 PHE A CA 1
ATOM 673 C C . PHE A 1 87 ? 25.118 23.970 -12.022 1.00 46.47 87 PHE A C 1
ATOM 675 O O . PHE A 1 87 ? 25.464 25.084 -12.421 1.00 46.47 87 PHE A O 1
ATOM 682 N N . GLY A 1 88 ? 25.397 23.523 -10.798 1.00 42.38 88 GLY A N 1
ATOM 683 C CA . GLY A 1 88 ? 26.290 24.216 -9.885 1.00 42.38 88 GLY A CA 1
ATOM 684 C C . GLY A 1 88 ? 27.643 24.406 -10.558 1.00 42.38 88 GLY A C 1
ATOM 685 O O . GLY A 1 88 ? 28.194 23.472 -11.139 1.00 42.38 88 GLY A O 1
ATOM 686 N N . ALA A 1 89 ? 28.144 25.637 -10.514 1.00 40.56 89 ALA A N 1
ATOM 687 C CA . ALA A 1 89 ? 29.463 25.989 -10.998 1.00 40.56 89 ALA A CA 1
ATOM 688 C C . ALA A 1 89 ? 30.515 25.096 -10.325 1.00 40.56 89 ALA A C 1
ATOM 690 O O . ALA A 1 89 ? 30.700 25.143 -9.110 1.00 40.56 89 ALA A O 1
ATOM 691 N N . PHE A 1 90 ? 31.205 24.284 -11.123 1.00 40.56 90 PHE A N 1
ATOM 692 C CA . PHE A 1 90 ? 32.421 23.608 -10.696 1.00 40.56 90 PHE A CA 1
ATOM 693 C C . PHE A 1 90 ? 33.491 24.678 -10.443 1.00 40.56 90 PHE A C 1
ATOM 695 O O . PHE A 1 90 ? 33.966 25.331 -11.375 1.00 40.56 90 PHE A O 1
ATOM 702 N N . SER A 1 91 ? 33.833 24.896 -9.174 1.00 41.62 91 SER A N 1
ATOM 703 C CA . SER A 1 91 ? 34.986 25.708 -8.788 1.00 41.62 91 SER A CA 1
ATOM 704 C C . SER A 1 91 ? 36.283 25.001 -9.197 1.00 41.62 91 SER A C 1
ATOM 706 O O . SER A 1 91 ? 36.480 23.831 -8.879 1.00 41.62 91 SER A O 1
ATOM 708 N N . LYS A 1 92 ? 37.141 25.743 -9.910 1.00 37.97 92 LYS A N 1
ATOM 709 C CA . LYS A 1 92 ? 38.565 25.467 -10.202 1.00 37.97 92 LYS A CA 1
ATOM 710 C C . LYS A 1 92 ? 39.320 25.208 -8.888 1.00 37.97 92 LYS A C 1
ATOM 712 O O . LYS A 1 92 ? 39.066 25.927 -7.926 1.00 37.97 92 LYS A O 1
ATOM 717 N N . ASP A 1 93 ? 40.055 24.114 -8.728 1.00 34.62 93 ASP A N 1
ATOM 718 C CA . ASP A 1 93 ? 41.486 23.850 -9.020 1.00 34.62 93 ASP A CA 1
ATOM 719 C C . ASP A 1 93 ? 41.671 22.364 -8.607 1.00 34.62 93 ASP A C 1
ATOM 721 O O . ASP A 1 93 ? 41.033 21.942 -7.645 1.00 34.62 93 ASP A O 1
ATOM 725 N N . ASP A 1 94 ? 42.420 21.454 -9.227 1.00 33.94 94 ASP A N 1
ATOM 726 C CA . ASP A 1 94 ? 43.722 21.511 -9.890 1.00 33.94 94 ASP A CA 1
ATOM 727 C C . ASP A 1 94 ? 43.835 20.268 -10.819 1.00 33.94 94 ASP A C 1
ATOM 729 O O . ASP A 1 94 ? 43.253 19.217 -10.531 1.00 33.94 94 ASP A O 1
ATOM 733 N N . GLY A 1 95 ? 44.526 20.383 -11.959 1.00 34.12 95 GLY A N 1
ATOM 734 C CA . GLY A 1 95 ? 44.614 19.347 -13.014 1.00 34.12 95 GLY A CA 1
ATOM 735 C C . GLY A 1 95 ? 45.572 18.170 -12.711 1.00 34.12 95 GLY A C 1
ATOM 736 O O . GLY A 1 95 ? 46.130 18.107 -11.619 1.00 34.12 95 GLY A O 1
ATOM 737 N N . PRO A 1 96 ? 45.825 17.242 -13.670 1.00 40.09 96 PRO A N 1
ATOM 738 C CA . PRO A 1 96 ? 46.391 17.614 -14.971 1.00 40.09 96 PRO A CA 1
ATOM 739 C C . PRO A 1 96 ? 45.756 16.968 -16.222 1.00 40.09 96 PRO A C 1
ATOM 741 O O . PRO A 1 96 ? 45.036 15.976 -16.191 1.00 40.09 96 PRO A O 1
ATOM 744 N N . GLN A 1 97 ? 46.074 17.621 -17.340 1.00 34.59 97 GLN A N 1
ATOM 745 C CA . GLN A 1 97 ? 45.488 17.563 -18.677 1.00 34.59 97 GLN A CA 1
ATOM 746 C C . GLN A 1 97 ? 45.973 16.410 -19.566 1.00 34.59 97 GLN A C 1
ATOM 748 O O . GLN A 1 97 ? 47.151 16.072 -19.500 1.00 34.59 97 GLN A O 1
ATOM 753 N N . ILE A 1 98 ? 45.141 15.998 -20.541 1.00 30.53 98 ILE A N 1
ATOM 754 C CA . ILE A 1 98 ? 45.593 15.571 -21.883 1.00 30.53 98 ILE A CA 1
ATOM 755 C C . ILE A 1 98 ? 44.619 16.098 -22.970 1.00 30.53 98 ILE A C 1
ATOM 757 O O . ILE A 1 98 ? 43.546 15.552 -23.195 1.00 30.53 98 ILE A O 1
ATOM 761 N N . VAL A 1 99 ? 45.028 17.225 -23.567 1.00 29.38 99 VAL A N 1
ATOM 762 C CA . VAL A 1 99 ? 44.972 17.707 -24.972 1.00 29.38 99 VAL A CA 1
ATOM 763 C C . VAL A 1 99 ? 43.865 17.240 -25.950 1.00 29.38 99 VAL A C 1
ATOM 765 O O . VAL A 1 99 ? 43.745 16.066 -26.281 1.00 29.38 99 VAL A O 1
ATOM 768 N N . ILE A 1 100 ? 43.177 18.224 -26.550 1.00 36.75 100 ILE A N 1
ATOM 769 C CA . ILE A 1 100 ? 42.336 18.145 -27.771 1.00 36.75 100 ILE A CA 1
ATOM 770 C C . ILE A 1 100 ? 43.116 18.882 -28.888 1.00 36.75 100 ILE A C 1
ATOM 772 O O . ILE A 1 100 ? 43.738 19.902 -28.593 1.00 36.75 100 ILE A O 1
ATOM 776 N N . ALA A 1 101 ? 43.204 18.420 -30.146 1.00 35.16 101 ALA A N 1
ATOM 777 C CA . ALA A 1 101 ? 42.315 18.735 -31.292 1.00 35.16 101 ALA A CA 1
ATOM 778 C C . ALA A 1 101 ? 43.059 18.416 -32.632 1.00 35.16 101 ALA A C 1
ATOM 780 O O . ALA A 1 101 ? 44.234 18.053 -32.545 1.00 35.16 101 ALA A O 1
ATOM 781 N N . PRO A 1 102 ? 42.538 18.698 -33.861 1.00 47.78 102 PRO A N 1
ATOM 782 C CA . PRO A 1 102 ? 41.159 19.025 -34.298 1.00 47.78 102 PRO A CA 1
ATOM 783 C C . PRO A 1 102 ? 40.705 18.389 -35.660 1.00 47.78 102 PRO A C 1
ATOM 785 O O . PRO A 1 102 ? 41.522 17.937 -36.456 1.00 47.78 102 PRO A O 1
ATOM 788 N N . LYS A 1 103 ? 39.408 18.576 -35.994 1.00 26.59 103 LYS A N 1
ATOM 789 C CA . LYS A 1 103 ? 38.868 19.231 -37.229 1.00 26.59 103 LYS A CA 1
ATOM 790 C C . LYS A 1 103 ? 37.981 18.411 -38.206 1.00 26.59 103 LYS A C 1
ATOM 792 O O . LYS A 1 103 ? 38.375 17.346 -38.657 1.00 26.59 103 LYS A O 1
ATOM 797 N N . LEU A 1 104 ? 36.916 19.112 -38.653 1.00 27.31 104 LEU A N 1
ATOM 798 C CA . LEU A 1 104 ? 36.018 18.933 -39.825 1.00 27.31 104 LEU A CA 1
ATOM 799 C C . LEU A 1 104 ? 34.879 17.914 -39.594 1.00 27.31 104 LEU A C 1
ATOM 801 O O . LEU A 1 104 ? 35.135 16.831 -39.100 1.00 27.31 104 LEU A O 1
ATOM 805 N N . GLU A 1 105 ? 33.591 18.181 -39.829 1.00 28.73 105 GLU A N 1
ATOM 806 C CA . GLU A 1 105 ? 32.923 19.071 -40.789 1.00 28.73 105 GLU A CA 1
ATOM 807 C C . GLU A 1 105 ? 31.479 19.378 -40.336 1.00 28.73 105 GLU A C 1
ATOM 809 O O . GLU A 1 105 ? 30.867 18.610 -39.595 1.00 28.73 105 GLU A O 1
ATOM 814 N N . ALA A 1 106 ? 30.944 20.507 -40.800 1.00 29.72 106 ALA A N 1
ATOM 815 C CA . ALA A 1 106 ? 29.547 20.899 -40.666 1.00 29.72 106 ALA A CA 1
ATOM 816 C C . ALA A 1 106 ? 28.784 20.594 -41.966 1.00 29.72 106 ALA A C 1
ATOM 818 O O . ALA A 1 106 ? 29.291 20.888 -43.043 1.00 29.72 106 ALA A O 1
ATOM 819 N N . ALA A 1 107 ? 27.562 20.077 -41.838 1.00 30.80 107 ALA A N 1
ATOM 820 C CA . ALA A 1 107 ? 26.436 20.202 -42.774 1.00 30.80 107 ALA A CA 1
ATOM 821 C C . ALA A 1 107 ? 25.193 19.736 -41.984 1.00 30.80 107 ALA A C 1
ATOM 823 O O . ALA A 1 107 ? 25.179 18.618 -41.477 1.00 30.80 107 ALA A O 1
ATOM 824 N N . GLU A 1 108 ? 24.299 20.628 -41.542 1.00 29.09 108 GLU A N 1
ATOM 825 C CA . GLU A 1 108 ? 23.093 21.097 -42.263 1.00 29.09 108 GLU A CA 1
ATOM 826 C C . GLU A 1 108 ? 22.279 19.956 -42.898 1.00 29.09 108 GLU A C 1
ATOM 828 O O . GLU A 1 108 ? 22.848 19.078 -43.528 1.00 29.09 108 GLU A O 1
ATOM 8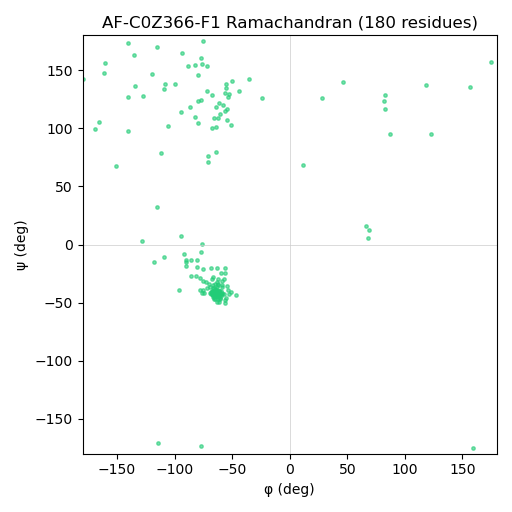33 N N . THR A 1 109 ? 20.952 19.863 -42.924 1.00 24.11 109 THR A N 1
ATOM 834 C CA . THR A 1 109 ? 19.743 20.556 -42.437 1.00 24.11 109 THR A CA 1
ATOM 835 C C . THR A 1 109 ? 18.601 19.747 -43.101 1.00 24.11 109 THR A C 1
ATOM 837 O O . THR A 1 109 ? 18.840 19.158 -44.156 1.00 24.11 109 THR A O 1
ATOM 840 N N . SER A 1 110 ? 17.373 19.778 -42.556 1.00 31.86 110 SER A N 1
ATOM 841 C CA . SER A 1 110 ? 16.062 19.526 -43.230 1.00 31.86 110 SER A CA 1
ATOM 842 C C . SER A 1 110 ? 15.248 18.385 -42.598 1.00 31.86 110 SER A C 1
ATOM 844 O O . SER A 1 110 ? 15.595 17.218 -42.721 1.00 31.86 110 SER A O 1
ATOM 846 N N . THR A 1 111 ? 14.320 18.690 -41.683 1.00 24.52 111 THR A N 1
ATOM 847 C CA . THR A 1 111 ? 12.912 19.127 -41.886 1.00 24.52 111 THR A CA 1
ATOM 848 C C . THR A 1 111 ? 11.937 17.972 -42.133 1.00 24.52 111 THR A C 1
ATOM 850 O O . THR A 1 111 ? 11.983 17.311 -43.159 1.00 24.52 111 THR A O 1
ATOM 853 N N . ALA A 1 112 ? 10.987 17.806 -41.206 1.00 31.41 112 ALA A N 1
ATOM 854 C CA . ALA A 1 112 ? 9.581 17.522 -41.505 1.00 31.41 112 ALA A CA 1
ATOM 855 C C . ALA A 1 112 ? 8.739 17.667 -40.224 1.00 31.41 112 ALA A C 1
ATOM 857 O O . ALA A 1 112 ? 8.687 16.794 -39.361 1.00 31.41 112 ALA A O 1
ATOM 858 N N . THR A 1 113 ? 8.088 18.819 -40.112 1.00 28.09 113 THR A N 1
ATOM 859 C CA . THR A 1 113 ? 6.802 19.009 -39.436 1.00 28.09 113 THR A CA 1
ATOM 860 C C . THR A 1 113 ? 5.769 17.989 -39.923 1.00 28.09 113 THR A C 1
ATOM 862 O O . THR A 1 113 ? 5.694 17.764 -41.125 1.00 28.09 113 THR A O 1
ATOM 865 N N . GLU A 1 114 ? 4.931 17.459 -39.023 1.00 27.12 114 GLU A N 1
ATOM 866 C CA . GLU A 1 114 ? 3.455 17.572 -39.072 1.00 27.12 114 GLU A CA 1
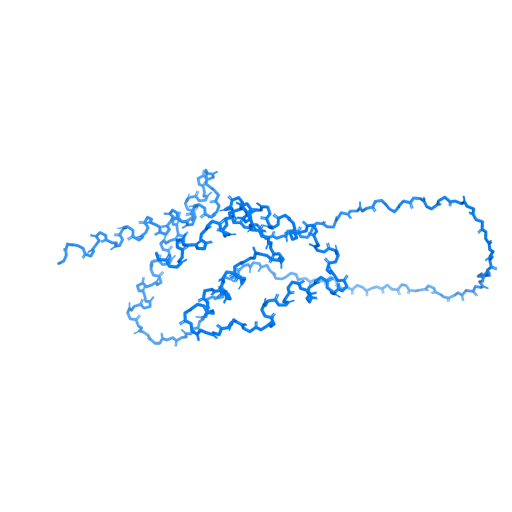ATOM 867 C C . GLU A 1 114 ? 2.726 16.437 -38.306 1.00 27.12 114 GLU A C 1
ATOM 869 O O . GLU A 1 114 ? 3.005 15.256 -38.475 1.00 27.12 114 GLU A O 1
ATOM 874 N N . LYS A 1 115 ? 1.704 16.864 -37.544 1.00 27.11 115 LYS A N 1
ATOM 875 C CA . LYS A 1 115 ? 0.501 16.147 -37.064 1.00 27.11 115 LYS A CA 1
ATOM 876 C C . LYS A 1 115 ? 0.509 15.336 -35.757 1.00 27.11 115 LYS A C 1
ATOM 878 O O . LYS A 1 115 ? 0.692 14.128 -35.698 1.00 27.11 115 LYS A O 1
ATOM 883 N N . VAL A 1 116 ? 0.064 16.063 -34.731 1.00 31.66 116 VAL A N 1
ATOM 884 C CA . VAL A 1 116 ? -0.892 15.669 -33.679 1.00 31.66 116 VAL A CA 1
ATOM 885 C C . VAL A 1 116 ? -2.012 14.741 -34.196 1.00 31.66 116 VAL A C 1
ATOM 887 O O . VAL A 1 116 ? -2.594 15.026 -35.246 1.00 31.66 116 VAL A O 1
ATOM 890 N N . PRO A 1 117 ? -2.430 13.747 -33.391 1.00 32.34 117 PRO A N 1
ATOM 891 C CA . PRO A 1 117 ? -3.855 13.497 -33.165 1.00 32.34 117 PRO A CA 1
ATOM 892 C C . PRO A 1 117 ? -4.266 13.891 -31.735 1.00 32.34 117 PRO A C 1
ATOM 894 O O . PRO A 1 117 ? -3.562 13.558 -30.779 1.00 32.34 117 PRO A O 1
ATOM 897 N N . PRO A 1 118 ? -5.388 14.609 -31.568 1.00 40.47 118 PRO A N 1
ATOM 898 C CA . PRO A 1 118 ? -5.864 15.077 -30.278 1.00 40.47 118 PRO A CA 1
ATOM 899 C C . PRO A 1 118 ? -6.877 14.086 -29.664 1.00 40.47 118 PRO A C 1
ATOM 901 O O . PRO A 1 118 ? -7.480 13.282 -30.367 1.00 40.47 118 PRO A O 1
ATOM 904 N N . VAL A 1 119 ? -7.130 14.258 -28.363 1.00 33.34 119 VAL A N 1
ATOM 905 C CA . VAL A 1 119 ? -8.362 13.878 -27.641 1.00 33.34 119 VAL A CA 1
ATOM 906 C C . VAL A 1 119 ? -8.539 12.416 -27.180 1.00 33.34 119 VAL A C 1
ATOM 908 O O . VAL A 1 119 ? -8.562 11.448 -27.930 1.00 33.34 119 VAL A O 1
ATOM 911 N N . ILE A 1 120 ? -8.754 12.350 -25.864 1.00 41.91 120 ILE A N 1
ATOM 912 C CA . ILE A 1 120 ? -9.426 11.355 -25.025 1.00 41.91 120 ILE A CA 1
ATOM 913 C C . ILE A 1 120 ? -10.465 10.508 -25.780 1.00 41.91 120 ILE A C 1
ATOM 915 O O . ILE A 1 120 ? -11.455 11.030 -26.285 1.00 41.91 120 ILE A O 1
ATOM 919 N N . GLN A 1 121 ? -10.324 9.185 -25.705 1.00 32.59 121 GLN A N 1
ATOM 920 C CA . GLN A 1 121 ? -11.469 8.275 -25.701 1.00 32.59 121 GLN A CA 1
ATOM 921 C C . GLN A 1 121 ? -11.327 7.345 -24.491 1.00 32.59 121 GLN A C 1
ATOM 923 O O . GLN A 1 121 ? -10.269 6.732 -24.331 1.00 32.59 121 GLN A O 1
ATOM 928 N N . PRO A 1 122 ? -12.349 7.210 -23.627 1.00 38.56 122 PRO A N 1
ATOM 929 C CA . PRO A 1 122 ? -12.457 6.017 -22.811 1.00 38.56 122 PRO A CA 1
ATOM 930 C C . PRO A 1 122 ? -12.612 4.850 -23.785 1.00 38.56 122 PRO A C 1
ATOM 932 O O . PRO A 1 122 ? -13.520 4.850 -24.619 1.00 38.56 122 PRO A O 1
ATOM 935 N N . SER A 1 123 ? -11.706 3.880 -23.709 1.00 32.06 123 SER A N 1
ATOM 936 C CA . SER A 1 123 ? -11.827 2.607 -24.409 1.00 32.06 123 SER A CA 1
ATOM 937 C C . SER A 1 123 ? -13.041 1.863 -23.854 1.00 32.06 123 SER A C 1
ATOM 939 O O . SER A 1 123 ? -12.924 0.979 -23.013 1.00 32.06 123 SER A O 1
ATOM 941 N N . ALA A 1 124 ? -14.228 2.250 -24.312 1.00 38.34 124 ALA A N 1
ATOM 942 C CA . ALA A 1 124 ? -15.356 1.356 -24.388 1.00 38.34 124 ALA A CA 1
ATOM 943 C C . ALA A 1 124 ? -14.931 0.252 -25.353 1.00 38.34 124 ALA A C 1
ATOM 945 O O . ALA A 1 124 ? -14.778 0.480 -26.557 1.00 38.34 124 ALA A O 1
ATOM 946 N N . SER A 1 125 ? -14.692 -0.937 -24.813 1.00 34.91 125 SER A N 1
ATOM 947 C CA . SER A 1 125 ? -14.671 -2.166 -25.585 1.00 34.91 125 SER A CA 1
ATOM 948 C C . SER A 1 125 ? -15.966 -2.187 -26.399 1.00 34.91 125 SER A C 1
ATOM 950 O O . SER A 1 125 ? -17.042 -2.436 -25.860 1.00 34.91 125 SER A O 1
ATOM 952 N N . LYS A 1 126 ? -15.892 -1.874 -27.697 1.00 42.22 126 LYS A N 1
ATOM 953 C CA . LYS A 1 126 ? -16.956 -2.200 -28.650 1.00 42.22 126 LYS A CA 1
ATOM 954 C C . LYS A 1 126 ? -16.927 -3.709 -28.852 1.00 42.22 126 LYS A C 1
ATOM 956 O O . LYS A 1 126 ? -16.522 -4.203 -29.899 1.00 42.22 126 LYS A O 1
ATOM 961 N N . GLU A 1 127 ? -17.343 -4.438 -27.829 1.00 37.91 127 GLU A N 1
ATOM 962 C CA . GLU A 1 127 ? -17.798 -5.800 -28.007 1.00 37.91 127 GLU A CA 1
ATOM 963 C C . GLU A 1 127 ? -19.226 -5.685 -28.533 1.00 37.91 127 GLU A C 1
ATOM 965 O O . GLU A 1 127 ? -20.153 -5.252 -27.850 1.00 37.91 127 GLU A O 1
ATOM 970 N N . LYS A 1 128 ? -19.358 -5.931 -29.834 1.00 45.66 128 LYS A N 1
ATOM 971 C CA . LYS A 1 128 ? -20.609 -5.868 -30.582 1.00 45.66 128 LYS A CA 1
ATOM 972 C C . LYS A 1 128 ? -21.471 -7.060 -30.148 1.00 45.6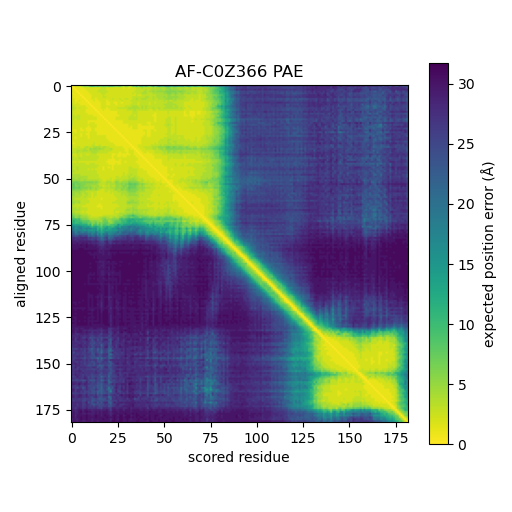6 128 LYS A C 1
ATOM 974 O O . LYS A 1 128 ? -21.536 -8.067 -30.849 1.00 45.66 128 LYS A O 1
ATOM 979 N N . VAL A 1 129 ? -22.074 -6.977 -28.964 1.00 44.84 129 VAL A N 1
ATOM 980 C CA . VAL A 1 129 ? -23.038 -7.966 -28.478 1.00 44.84 129 VAL A CA 1
ATOM 981 C C . VAL A 1 129 ? -24.411 -7.556 -28.995 1.00 44.84 129 VAL A C 1
ATOM 983 O O . VAL A 1 129 ? -24.879 -6.447 -28.759 1.00 44.84 129 VAL A O 1
ATOM 986 N N . LYS A 1 130 ? -24.984 -8.451 -29.799 1.00 47.12 130 LYS A N 1
ATOM 987 C CA . LYS A 1 130 ? -26.336 -8.395 -30.360 1.00 47.12 130 LYS A CA 1
ATOM 988 C C . LYS A 1 130 ? -27.354 -7.977 -29.293 1.00 47.12 130 LYS A C 1
ATOM 990 O O . LYS A 1 130 ? -27.329 -8.571 -28.223 1.00 47.12 130 LYS A O 1
ATOM 995 N N . ASP A 1 131 ? -28.210 -7.014 -29.640 1.00 52.72 131 ASP A N 1
ATOM 996 C CA . ASP A 1 131 ? -29.484 -6.623 -29.010 1.00 52.72 131 ASP A CA 1
ATOM 997 C C . ASP A 1 131 ? -29.765 -7.242 -27.625 1.00 52.72 131 ASP A C 1
ATOM 999 O O . ASP A 1 131 ? -30.654 -8.081 -27.471 1.00 52.72 131 ASP A O 1
ATOM 1003 N N . ASP A 1 132 ? -28.995 -6.835 -26.612 1.00 63.09 132 ASP A N 1
ATOM 1004 C CA . ASP A 1 132 ? -29.308 -7.136 -25.217 1.00 63.09 132 ASP A CA 1
ATOM 1005 C C . ASP A 1 132 ? -30.087 -5.938 -24.649 1.00 63.09 132 ASP A C 1
ATOM 1007 O O . ASP A 1 132 ? -29.506 -4.852 -24.524 1.00 63.09 132 ASP A O 1
ATOM 1011 N N . PRO A 1 133 ? -31.376 -6.082 -24.285 1.00 64.88 133 PRO A N 1
ATOM 1012 C CA . PRO A 1 133 ? -32.164 -4.992 -23.702 1.00 64.88 133 PRO A CA 1
ATOM 1013 C C . PRO A 1 133 ? -31.521 -4.399 -22.434 1.00 64.88 133 PRO A C 1
ATOM 1015 O O . PRO A 1 133 ? -31.797 -3.253 -22.071 1.00 64.88 133 PRO A O 1
ATOM 1018 N N . LEU A 1 134 ? -30.622 -5.138 -21.770 1.00 63.28 134 LEU A N 1
ATOM 1019 C CA . LEU A 1 134 ? -29.850 -4.644 -20.631 1.00 63.28 134 LEU A CA 1
ATOM 1020 C C . LEU A 1 134 ? -28.676 -3.735 -21.042 1.00 63.28 134 LEU A C 1
ATOM 1022 O O . LEU A 1 134 ? -28.293 -2.838 -20.284 1.00 63.28 134 LEU A O 1
ATOM 1026 N N . GLY A 1 135 ? -28.119 -3.933 -22.237 1.00 68.00 135 GLY A N 1
ATOM 1027 C CA . GLY A 1 135 ? -27.086 -3.074 -22.818 1.00 68.00 135 GLY A CA 1
ATOM 1028 C C . GLY A 1 135 ? -27.608 -1.665 -23.085 1.00 68.00 135 GLY A C 1
ATOM 1029 O O . GLY A 1 135 ? -26.969 -0.688 -22.692 1.00 68.00 135 GLY A O 1
ATOM 1030 N N . ASP A 1 136 ? -28.819 -1.562 -23.632 1.00 75.38 136 ASP A N 1
ATOM 1031 C CA . ASP A 1 136 ? -29.493 -0.280 -23.870 1.00 75.38 136 ASP A CA 1
ATOM 1032 C C . ASP A 1 136 ? -29.815 0.455 -22.563 1.00 75.38 136 ASP A C 1
ATOM 1034 O O . ASP A 1 136 ? -29.653 1.674 -22.465 1.00 75.38 136 ASP A O 1
ATOM 1038 N N . ALA A 1 137 ? -30.231 -0.278 -21.524 1.00 76.56 137 ALA A N 1
ATOM 1039 C CA . ALA A 1 137 ? -30.479 0.295 -20.202 1.00 76.56 137 ALA A CA 1
ATOM 1040 C C . ALA A 1 137 ? -29.191 0.846 -19.566 1.00 76.56 137 ALA A C 1
ATOM 1042 O O . ALA A 1 137 ? -29.183 1.957 -19.033 1.00 76.56 137 ALA A O 1
ATOM 1043 N N . ARG A 1 138 ? -28.079 0.107 -19.670 1.00 78.94 138 ARG A N 1
ATOM 1044 C CA . ARG A 1 138 ? -26.763 0.571 -19.202 1.00 78.94 138 ARG A CA 1
ATOM 1045 C C . ARG A 1 138 ? -26.272 1.784 -19.988 1.00 78.94 138 ARG A C 1
ATOM 1047 O O . ARG A 1 138 ? -25.754 2.715 -19.377 1.00 78.94 138 ARG A O 1
ATOM 1054 N N . ALA A 1 139 ? -26.465 1.800 -21.306 1.00 85.44 139 ALA A N 1
ATOM 1055 C CA . ALA A 1 139 ? -26.085 2.926 -22.155 1.00 85.44 139 ALA A CA 1
ATOM 1056 C C . ALA A 1 139 ? -26.830 4.213 -21.762 1.00 85.44 139 ALA A C 1
ATOM 1058 O O . ALA A 1 139 ? -26.195 5.253 -21.595 1.00 85.44 139 ALA A O 1
ATOM 1059 N N . LYS A 1 140 ? -28.143 4.126 -21.507 1.00 85.00 140 LYS A N 1
ATOM 1060 C CA . LYS A 1 140 ? -28.958 5.265 -21.047 1.00 85.00 140 LYS A CA 1
ATOM 1061 C C . LYS A 1 140 ? -28.510 5.805 -19.691 1.00 85.00 140 LYS A C 1
ATOM 1063 O O . LYS A 1 140 ? -28.359 7.012 -19.528 1.00 85.00 140 LYS A O 1
ATOM 1068 N N . ILE A 1 141 ? -28.250 4.917 -18.730 1.00 87.38 141 ILE A N 1
ATOM 1069 C CA . ILE A 1 141 ? -27.764 5.319 -17.400 1.00 87.38 141 ILE A CA 1
ATOM 1070 C C . ILE A 1 141 ? -26.398 6.008 -17.518 1.00 87.38 141 ILE A C 1
ATOM 1072 O O . ILE A 1 141 ? -26.166 7.039 -16.889 1.00 87.38 141 ILE A O 1
ATOM 1076 N N . GLN A 1 142 ? -25.501 5.472 -18.347 1.00 86.69 142 GLN A N 1
ATOM 1077 C CA . GLN A 1 142 ? -24.173 6.044 -18.557 1.00 86.69 142 GLN A CA 1
ATOM 1078 C C . GLN A 1 142 ? -24.229 7.434 -19.209 1.00 86.69 142 GLN A C 1
ATOM 1080 O O . GLN A 1 142 ? -23.484 8.333 -18.808 1.00 86.69 142 GLN A O 1
ATOM 1085 N N . GLU A 1 143 ? -25.107 7.622 -20.193 1.00 90.31 143 GLU A N 1
ATOM 1086 C CA . GLU A 1 143 ? -25.333 8.914 -20.845 1.00 90.31 143 GLU A CA 1
ATOM 1087 C C . GLU A 1 143 ? -25.850 9.958 -19.844 1.00 90.31 143 GLU A C 1
ATOM 1089 O O . GLU A 1 143 ? -25.324 11.071 -19.771 1.00 90.31 143 GLU A O 1
ATOM 1094 N N . GLU A 1 144 ? -26.796 9.575 -18.985 1.00 89.56 144 GLU A N 1
ATOM 1095 C CA . GLU A 1 144 ? -27.364 10.467 -17.973 1.00 89.56 144 GLU A CA 1
ATOM 1096 C C . GLU A 1 144 ? -26.352 10.841 -16.878 1.00 89.56 144 GLU A C 1
ATOM 1098 O O . GLU A 1 144 ? -26.247 12.013 -16.512 1.00 89.56 144 GLU A O 1
ATOM 1103 N N . ILE A 1 145 ? -25.533 9.885 -16.416 1.00 92.50 145 ILE A N 1
ATOM 1104 C CA . ILE A 1 145 ? -24.422 10.157 -15.482 1.00 92.50 145 ILE A CA 1
ATOM 1105 C C . ILE A 1 145 ? -23.445 11.157 -16.097 1.00 92.50 145 ILE A C 1
ATOM 1107 O O . ILE A 1 145 ? -22.981 12.074 -15.418 1.00 92.50 145 ILE A O 1
ATOM 1111 N N . THR A 1 146 ? -23.137 10.995 -17.383 1.00 91.75 146 THR A N 1
ATOM 1112 C CA . THR A 1 146 ? -22.197 11.868 -18.093 1.00 91.75 146 THR A CA 1
ATOM 1113 C C . THR A 1 146 ? -22.757 13.286 -18.234 1.00 91.75 146 THR A C 1
ATOM 1115 O O . THR A 1 146 ? -22.028 14.258 -18.028 1.00 91.75 146 THR A O 1
ATOM 1118 N N . SER A 1 147 ? -24.057 13.419 -18.508 1.00 93.44 147 SER A N 1
ATOM 1119 C CA . SER A 1 147 ? -24.745 14.713 -18.567 1.00 93.44 147 SER A CA 1
ATOM 1120 C C . SER A 1 147 ? -24.779 15.421 -17.205 1.00 93.44 147 SER A C 1
ATOM 1122 O O . SER A 1 147 ? -24.441 16.602 -17.112 1.00 93.44 147 SER A O 1
ATOM 1124 N N . GLU A 1 148 ? -25.136 14.711 -16.130 1.00 92.56 148 GLU A N 1
ATOM 1125 C CA . GLU A 1 148 ? -25.146 15.254 -14.758 1.00 92.56 148 GLU A CA 1
ATOM 1126 C C . GLU A 1 148 ? -23.744 15.668 -14.303 1.00 92.56 148 GLU A C 1
ATOM 1128 O O . GLU A 1 148 ? -23.552 16.727 -13.700 1.00 92.56 148 GLU A O 1
ATOM 1133 N N . PHE A 1 149 ? -22.738 14.864 -14.644 1.00 94.06 149 PHE A N 1
ATOM 1134 C CA . PHE A 1 149 ? -21.348 15.193 -14.374 1.00 94.06 149 PHE A CA 1
ATOM 1135 C C . PHE A 1 149 ? -20.928 16.485 -15.082 1.00 94.06 149 PHE A C 1
ATOM 1137 O O . PHE A 1 149 ? -20.350 17.371 -14.451 1.00 94.06 149 PHE A O 1
ATOM 1144 N N . ALA A 1 150 ? -21.260 16.631 -16.367 1.00 92.50 150 ALA A N 1
ATOM 1145 C CA . ALA A 1 150 ? -20.958 17.840 -17.128 1.00 92.50 150 ALA A CA 1
ATOM 1146 C C . ALA A 1 150 ? -21.644 19.081 -16.532 1.00 92.50 150 ALA A C 1
ATOM 1148 O O . ALA A 1 150 ? -21.013 20.132 -16.423 1.00 92.50 150 ALA A O 1
ATOM 1149 N N . ALA A 1 151 ? -22.893 18.955 -16.078 1.00 93.31 151 ALA A N 1
ATOM 1150 C CA . ALA A 1 151 ? -23.618 20.043 -15.423 1.00 93.31 151 ALA A CA 1
ATOM 1151 C C . ALA A 1 151 ? -22.968 20.466 -14.093 1.00 93.31 151 ALA A C 1
ATOM 1153 O O . ALA A 1 151 ? -22.809 21.660 -13.832 1.00 93.31 151 ALA A O 1
ATOM 1154 N N . LEU A 1 152 ? -22.541 19.505 -13.268 1.00 90.19 152 LEU A N 1
ATOM 1155 C CA . LEU A 1 152 ? -21.839 19.778 -12.008 1.00 90.19 152 LEU A CA 1
ATOM 1156 C C . LEU A 1 152 ? -20.460 20.409 -12.233 1.00 90.19 152 LEU A C 1
ATOM 1158 O O . LEU A 1 152 ? -20.063 21.310 -11.497 1.00 90.19 152 LEU A O 1
ATOM 1162 N N . MET A 1 153 ? -19.751 19.983 -13.277 1.00 90.50 153 MET A N 1
ATOM 1163 C CA . MET A 1 153 ? -18.475 20.585 -13.664 1.00 90.50 153 MET A CA 1
ATOM 1164 C C . MET A 1 153 ? -18.653 22.005 -14.215 1.00 90.50 153 MET A C 1
ATOM 1166 O O . MET A 1 153 ? -17.838 22.876 -13.919 1.00 90.50 153 MET A O 1
ATOM 1170 N N . ALA A 1 154 ? -19.735 22.269 -14.956 1.00 90.75 154 ALA A N 1
ATOM 1171 C CA . ALA A 1 154 ? -20.059 23.598 -15.475 1.00 90.75 154 ALA A CA 1
ATOM 1172 C C . ALA A 1 154 ? -20.416 24.606 -14.368 1.00 90.75 154 ALA A C 1
ATOM 1174 O O . ALA A 1 154 ? -20.179 25.801 -14.531 1.00 90.75 154 ALA A O 1
ATOM 1175 N N . GLN A 1 155 ? -20.940 24.140 -13.229 1.00 87.00 155 GLN A N 1
ATOM 1176 C CA . GLN A 1 155 ? -21.175 24.987 -12.053 1.00 87.00 155 GLN A CA 1
ATOM 1177 C C . GLN A 1 155 ? -19.871 25.466 -11.395 1.00 87.00 155 GLN A C 1
ATOM 1179 O O . GLN A 1 155 ? -19.890 26.460 -10.674 1.00 87.00 155 GLN A O 1
ATOM 1184 N N . GLY A 1 156 ? -18.741 24.787 -11.635 1.00 86.88 156 GLY A N 1
ATOM 1185 C CA . GLY A 1 156 ? -17.409 25.208 -11.181 1.00 86.88 156 GLY A CA 1
ATOM 1186 C C . GLY A 1 156 ? -17.179 25.153 -9.666 1.00 86.88 156 GLY A C 1
ATOM 1187 O O . GLY A 1 156 ? -16.128 25.579 -9.194 1.00 86.88 156 GLY A O 1
ATOM 1188 N N . THR A 1 157 ? -18.138 24.638 -8.894 1.00 84.88 157 THR A N 1
ATOM 1189 C CA . THR A 1 157 ? -18.099 24.591 -7.423 1.00 84.88 157 THR A CA 1
ATOM 1190 C C . THR A 1 157 ? -17.466 23.318 -6.869 1.00 84.88 157 THR A C 1
ATOM 1192 O O . THR A 1 157 ? -17.053 23.303 -5.712 1.00 84.88 157 THR A O 1
ATOM 1195 N N . LEU A 1 158 ? -17.377 22.257 -7.674 1.00 86.38 158 LEU A N 1
ATOM 1196 C CA . LEU A 1 158 ? -16.932 20.932 -7.243 1.00 86.38 158 LEU A CA 1
ATOM 1197 C C . LEU A 1 158 ? -15.689 20.490 -8.013 1.00 86.38 158 LEU A C 1
ATOM 1199 O O . LEU A 1 158 ? -15.530 20.768 -9.203 1.00 86.38 158 LEU A O 1
ATOM 1203 N N . ARG A 1 159 ? -14.815 19.738 -7.339 1.00 90.44 159 ARG A N 1
ATOM 1204 C CA . ARG A 1 159 ? -13.719 19.026 -8.012 1.00 90.44 159 ARG A CA 1
ATOM 1205 C C . ARG A 1 159 ? -14.269 17.845 -8.813 1.00 90.44 159 ARG A C 1
ATOM 1207 O O . ARG A 1 159 ? -15.274 17.249 -8.437 1.00 90.44 159 ARG A O 1
ATOM 1214 N N . ALA A 1 160 ? -13.555 17.438 -9.864 1.00 85.06 160 ALA A N 1
ATOM 1215 C CA . ALA A 1 160 ? -13.980 16.358 -10.761 1.00 85.06 160 ALA A CA 1
ATOM 1216 C C . ALA A 1 160 ? -14.313 15.037 -10.041 1.00 85.06 160 ALA A C 1
ATOM 1218 O O . ALA A 1 160 ? -15.299 14.386 -10.367 1.00 85.06 160 ALA A O 1
ATOM 1219 N N . SER A 1 161 ? -13.546 14.652 -9.020 1.00 85.31 161 SER A N 1
ATOM 1220 C CA . SER A 1 161 ? -13.823 13.435 -8.244 1.00 85.31 161 SER A CA 1
ATOM 1221 C C . SER A 1 161 ? -15.130 13.520 -7.447 1.00 85.31 161 SER A C 1
ATOM 1223 O O . SER A 1 161 ? -15.866 12.543 -7.346 1.00 85.31 161 SER A O 1
ATOM 1225 N N . GLU A 1 162 ? -15.439 14.697 -6.906 1.00 87.06 162 GLU A N 1
ATOM 1226 C CA . GLU A 1 162 ? -16.645 14.947 -6.115 1.00 87.06 162 GLU A CA 1
ATOM 1227 C C . GLU A 1 162 ? -17.882 15.078 -7.011 1.00 87.06 162 GLU A C 1
ATOM 1229 O O . GLU A 1 162 ? -18.923 14.484 -6.730 1.00 87.06 162 GLU A O 1
ATOM 1234 N N . ALA A 1 163 ? -17.744 15.769 -8.146 1.00 89.88 163 ALA A N 1
ATOM 1235 C CA . ALA A 1 163 ? -18.786 15.870 -9.160 1.00 89.88 163 ALA A CA 1
ATOM 1236 C C . ALA A 1 163 ? -19.153 14.493 -9.743 1.00 89.88 163 ALA A C 1
ATOM 1238 O O . ALA A 1 163 ? -20.333 14.206 -9.926 1.00 89.88 163 ALA A O 1
ATOM 1239 N N . ALA A 1 164 ? -18.174 13.608 -9.976 1.00 89.06 164 ALA A N 1
ATOM 1240 C CA . ALA A 1 164 ? -18.424 12.255 -10.481 1.00 89.06 164 ALA A CA 1
ATOM 1241 C C . ALA A 1 164 ? -19.190 11.385 -9.468 1.00 89.06 164 ALA A C 1
ATOM 1243 O O . ALA A 1 164 ? -20.154 10.699 -9.827 1.00 89.06 164 ALA A O 1
ATOM 1244 N N . ALA A 1 165 ? -18.811 11.452 -8.189 1.00 90.56 165 ALA A N 1
ATOM 1245 C CA . ALA A 1 165 ? -19.516 10.753 -7.115 1.00 90.56 165 ALA A CA 1
ATOM 1246 C C . ALA A 1 165 ? -20.948 11.289 -6.920 1.00 90.56 165 ALA A C 1
ATOM 1248 O O . ALA A 1 165 ? -21.889 10.523 -6.717 1.00 90.56 1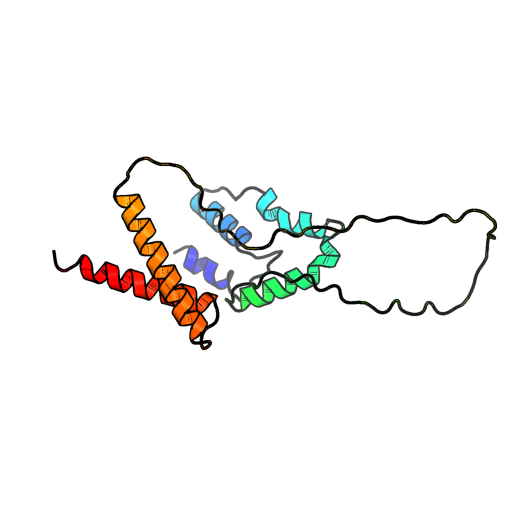65 ALA A O 1
ATOM 1249 N N . MET A 1 166 ? -21.142 12.606 -7.028 1.00 87.56 166 MET A N 1
ATOM 1250 C CA . MET A 1 166 ? -22.467 13.224 -6.939 1.00 87.56 166 MET A CA 1
ATOM 1251 C C . MET A 1 166 ? -23.361 12.890 -8.138 1.00 87.56 166 MET A C 1
ATOM 1253 O O . MET A 1 166 ? -24.537 12.584 -7.939 1.00 87.56 166 MET A O 1
ATOM 1257 N N . ALA A 1 167 ? -22.824 12.901 -9.361 1.00 91.31 167 ALA A N 1
ATOM 1258 C CA . ALA A 1 167 ? -23.570 12.571 -10.576 1.00 91.31 167 ALA A CA 1
ATOM 1259 C C . ALA A 1 167 ? -24.068 11.119 -10.558 1.00 91.31 167 ALA A C 1
ATOM 1261 O O . ALA A 1 167 ? -25.259 10.865 -10.732 1.00 91.31 167 ALA A O 1
ATOM 1262 N N . THR A 1 168 ? -23.181 10.167 -10.250 1.00 90.81 168 THR A N 1
ATOM 1263 C CA . THR A 1 168 ? -23.548 8.745 -10.119 1.00 90.81 168 THR A CA 1
ATOM 1264 C C . THR A 1 168 ? -24.604 8.533 -9.037 1.00 90.81 168 THR A C 1
ATOM 1266 O O . THR A 1 168 ? -25.613 7.877 -9.288 1.00 90.81 168 THR A O 1
ATOM 1269 N N . LYS A 1 169 ? -24.452 9.165 -7.866 1.00 90.31 169 LYS A N 1
ATOM 1270 C CA . LYS A 1 169 ? -25.436 9.093 -6.777 1.00 90.31 169 LYS A CA 1
ATOM 1271 C C . LYS A 1 169 ? -26.814 9.627 -7.183 1.00 90.31 169 LYS A C 1
ATOM 1273 O O . LYS A 1 169 ? -27.813 8.974 -6.890 1.00 90.31 169 LYS A O 1
ATOM 1278 N N . ARG A 1 170 ? -26.889 10.783 -7.852 1.00 89.88 170 ARG A N 1
ATOM 1279 C CA . ARG A 1 170 ? -28.165 11.390 -8.285 1.00 89.88 170 ARG A CA 1
ATOM 1280 C C . ARG A 1 170 ? -28.892 10.528 -9.308 1.00 89.88 170 ARG A C 1
ATOM 1282 O O . ARG A 1 170 ? -30.091 10.296 -9.163 1.00 89.88 170 ARG A O 1
ATOM 1289 N N . VAL A 1 171 ? -28.167 10.004 -10.295 1.00 89.62 171 VAL A N 1
ATOM 1290 C CA . VAL A 1 171 ? -28.753 9.125 -11.313 1.00 89.62 171 VAL A CA 1
ATOM 1291 C C . VAL A 1 171 ? -29.208 7.809 -10.684 1.00 89.62 171 VAL A C 1
ATOM 1293 O O . VAL A 1 171 ? -30.347 7.395 -10.883 1.00 89.62 171 VAL A O 1
ATOM 1296 N N . MET A 1 172 ? -28.387 7.187 -9.835 1.00 85.19 172 MET A N 1
ATOM 1297 C CA . MET A 1 172 ? -28.774 5.951 -9.145 1.00 85.19 172 MET A CA 1
ATOM 1298 C C . MET A 1 172 ? -29.979 6.143 -8.215 1.00 85.19 172 MET A C 1
ATOM 1300 O O . MET A 1 172 ? -30.815 5.250 -8.131 1.00 85.19 172 MET A O 1
ATOM 1304 N N . GLN A 1 173 ? -30.126 7.300 -7.560 1.00 84.88 173 GLN A N 1
ATOM 1305 C CA . GLN A 1 173 ? -31.335 7.630 -6.794 1.00 84.88 173 GLN A CA 1
ATOM 1306 C C . GLN A 1 173 ? -32.561 7.763 -7.703 1.00 84.88 173 GLN A C 1
ATOM 1308 O O . GLN A 1 173 ? -33.608 7.191 -7.413 1.00 84.88 173 GLN A O 1
ATOM 1313 N N . LYS A 1 174 ? -32.430 8.445 -8.843 1.00 81.06 174 LYS A N 1
ATOM 1314 C CA . LYS A 1 174 ? -33.524 8.602 -9.810 1.00 81.06 174 LYS A CA 1
ATOM 1315 C C . LYS A 1 174 ? -34.050 7.252 -10.318 1.00 81.06 174 LYS A C 1
ATOM 1317 O O . LYS A 1 174 ? -35.262 7.062 -10.380 1.00 81.06 174 LYS A O 1
ATOM 1322 N N . TYR A 1 175 ? -33.162 6.297 -10.597 1.00 77.19 175 TYR A N 1
ATOM 1323 C CA . TYR A 1 175 ? -33.551 4.940 -11.008 1.00 77.19 175 TYR A CA 1
ATOM 1324 C C . TYR A 1 175 ? -33.925 4.018 -9.839 1.00 77.19 175 TYR A C 1
ATOM 1326 O O . TYR A 1 175 ? -34.762 3.134 -10.006 1.00 77.19 175 TYR A O 1
ATOM 1334 N N . GLY A 1 176 ? -33.389 4.246 -8.638 1.00 65.31 176 GLY A N 1
ATOM 1335 C CA . GLY A 1 176 ? -33.761 3.506 -7.428 1.00 65.31 176 GLY A CA 1
ATOM 1336 C C . GLY A 1 176 ? -35.196 3.776 -6.964 1.00 65.31 176 GLY A C 1
ATOM 1337 O O . GLY A 1 176 ? -35.844 2.884 -6.428 1.00 65.31 176 GLY A O 1
ATOM 1338 N N . HIS A 1 177 ? -35.729 4.974 -7.223 1.00 57.94 177 HIS A N 1
ATOM 1339 C CA . HIS A 1 177 ? -37.112 5.332 -6.885 1.00 57.94 177 HIS A CA 1
ATOM 1340 C C . HIS A 1 177 ? -38.144 4.813 -7.906 1.00 57.94 177 HIS A C 1
ATOM 1342 O O . HIS A 1 177 ? -39.320 4.686 -7.571 1.00 57.94 177 HIS A O 1
ATOM 1348 N N . LEU A 1 178 ? -37.724 4.470 -9.130 1.00 53.16 178 LEU A N 1
ATOM 1349 C CA . LEU A 1 178 ? -38.602 3.882 -10.152 1.00 53.16 178 LEU A CA 1
ATOM 1350 C C . LEU A 1 178 ? -38.926 2.403 -9.878 1.00 53.16 178 LEU A C 1
ATOM 1352 O O . LEU A 1 178 ? -39.940 1.907 -10.353 1.00 53.16 178 LEU A O 1
ATOM 1356 N N . ASN A 1 179 ? -38.109 1.710 -9.077 1.00 51.62 179 ASN A N 1
ATOM 1357 C CA . ASN A 1 179 ? -38.245 0.272 -8.823 1.00 51.62 179 ASN A CA 1
ATOM 1358 C C . ASN A 1 179 ? -39.057 -0.074 -7.554 1.00 51.62 179 ASN A C 1
ATOM 1360 O O . ASN A 1 179 ? -39.087 -1.234 -7.152 1.00 51.62 179 ASN A O 1
ATOM 1364 N N . VAL A 1 180 ? -39.675 0.924 -6.905 1.00 46.88 180 VAL A N 1
ATOM 1365 C CA . VAL A 1 180 ? -40.472 0.765 -5.666 1.00 46.88 180 VAL A CA 1
ATOM 1366 C C . VAL A 1 180 ? -41.982 0.961 -5.901 1.00 46.88 180 VAL A C 1
ATOM 1368 O O . VAL A 1 180 ? -42.777 0.613 -5.038 1.00 46.88 180 VAL A O 1
ATOM 1371 N N . ASN A 1 181 ? -42.401 1.448 -7.076 1.00 42.22 181 ASN A N 1
ATOM 1372 C CA . ASN A 1 181 ? -43.815 1.683 -7.417 1.00 42.22 181 ASN A CA 1
ATOM 1373 C C . ASN A 1 181 ? -44.335 0.792 -8.569 1.00 42.22 181 ASN A C 1
ATOM 1375 O O . ASN A 1 181 ? -45.198 1.227 -9.333 1.00 42.22 181 ASN A O 1
ATOM 1379 N N . ALA A 1 182 ? -43.824 -0.435 -8.701 1.00 38.53 182 ALA A N 1
ATOM 1380 C CA . ALA A 1 182 ? -44.383 -1.464 -9.584 1.00 38.53 182 ALA A CA 1
ATOM 1381 C C . ALA A 1 182 ? -44.910 -2.643 -8.762 1.00 38.53 182 ALA A C 1
ATOM 1383 O O . ALA A 1 182 ? -44.186 -3.062 -7.831 1.00 38.53 182 ALA A O 1
#

Nearest PDB structures (foldseek):
  2wp7-assembly1_A-2  TM=9.072E-01  e=2.789E-04  Mus musculus
  3ebq-assembly1_A  TM=9.175E-01  e=8.157E-04  Homo sapiens